Protein AF-G0QV91-F1 (afdb_monomer_lite)

Radius of gyration: 48.87 Å; chains: 1; bounding box: 90×75×118 Å

Secondary structure (DSSP, 8-state):
--HHHHHHHHHHHHHHHHHHHHHHHHHHHHHHHTT-PPPPP-TTS-HHHHHHHHHHHHHHHHHHHHHHHHHHHHHHHHHHHHHHHHHHHHHHHHHHHHHHHHHHHHHHTS-PPPPPTTSS---EE--STT---EESSHHHHHHHHHHHS----HHHHHHHHHHHHHHHHHHHHHHHHHHHHHHTSSSS--SS---TTHHHHHHHHHHHHHHHHHHHHHHHHHH-

Structure (mmCIF, N/CA/C/O backbone):
data_AF-G0QV91-F1
#
_entry.id   AF-G0QV91-F1
#
loop_
_atom_site.group_PDB
_atom_site.id
_atom_site.type_symbol
_atom_site.label_atom_id
_atom_site.label_alt_id
_atom_site.label_comp_id
_atom_site.label_asym_id
_atom_site.label_entity_id
_atom_site.label_seq_id
_atom_site.pdbx_PDB_ins_code
_atom_site.Cartn_x
_atom_site.Cartn_y
_atom_site.Cartn_z
_atom_site.occupancy
_atom_site.B_iso_or_equiv
_atom_site.auth_seq_id
_atom_site.auth_comp_id
_atom_site.auth_asym_id
_atom_site.auth_atom_id
_atom_site.pdbx_PDB_model_num
ATOM 1 N N . MET A 1 1 ? 2.648 4.767 -5.807 1.00 54.19 1 MET A N 1
ATOM 2 C CA . MET A 1 1 ? 1.821 4.294 -4.675 1.00 54.19 1 MET A CA 1
ATOM 3 C C . MET A 1 1 ? 0.569 5.148 -4.631 1.00 54.19 1 MET A C 1
ATOM 5 O O . MET A 1 1 ? 0.693 6.363 -4.706 1.00 54.19 1 MET A O 1
ATOM 9 N N . ASP A 1 2 ? -0.608 4.525 -4.604 1.00 61.81 2 ASP A N 1
ATOM 10 C CA . ASP A 1 2 ? -1.898 5.210 -4.734 1.00 61.81 2 ASP A CA 1
ATOM 11 C C . ASP A 1 2 ? -2.153 6.183 -3.577 1.00 61.81 2 ASP A C 1
ATOM 13 O O . ASP A 1 2 ? -2.166 5.788 -2.409 1.00 61.81 2 ASP A O 1
ATOM 17 N N . SER A 1 3 ? -2.431 7.450 -3.899 1.00 72.31 3 SER A N 1
ATOM 18 C CA . SER A 1 3 ? -2.776 8.489 -2.915 1.00 72.31 3 SER A CA 1
ATOM 19 C C . SER A 1 3 ? -3.989 8.111 -2.050 1.00 72.31 3 SER A C 1
ATOM 21 O O . SER A 1 3 ? -4.126 8.580 -0.920 1.00 72.31 3 SER A O 1
ATOM 23 N N . ARG A 1 4 ? -4.840 7.205 -2.546 1.00 68.56 4 ARG A N 1
ATOM 24 C CA . ARG A 1 4 ? -5.993 6.637 -1.834 1.00 68.56 4 ARG A CA 1
ATOM 25 C C . ARG A 1 4 ? -5.605 5.720 -0.672 1.00 68.56 4 ARG A C 1
ATOM 27 O O . ARG A 1 4 ? -6.248 5.773 0.372 1.00 68.56 4 ARG A O 1
ATOM 34 N N . ILE A 1 5 ? -4.537 4.935 -0.814 1.00 70.31 5 ILE A N 1
ATOM 35 C CA . ILE A 1 5 ? -4.071 4.022 0.243 1.00 70.31 5 ILE A CA 1
ATOM 36 C C . ILE A 1 5 ? -3.538 4.833 1.429 1.00 70.31 5 ILE A C 1
ATOM 38 O O . ILE A 1 5 ? -3.847 4.535 2.581 1.00 70.31 5 ILE A O 1
ATOM 42 N N . ASN A 1 6 ? -2.813 5.919 1.151 1.00 78.31 6 ASN A N 1
ATOM 43 C CA . ASN A 1 6 ? -2.260 6.782 2.194 1.00 78.31 6 ASN A CA 1
ATOM 44 C C . ASN A 1 6 ? -3.366 7.507 2.993 1.00 78.31 6 ASN A C 1
ATOM 46 O O . ASN A 1 6 ? -3.300 7.593 4.218 1.00 78.31 6 ASN A O 1
ATOM 50 N N . LYS A 1 7 ? -4.448 7.933 2.321 1.00 78.94 7 LYS A N 1
ATOM 51 C CA . LYS A 1 7 ? -5.624 8.531 2.980 1.00 78.94 7 LYS A CA 1
ATOM 52 C C . LYS A 1 7 ? -6.337 7.555 3.923 1.00 78.94 7 LYS A C 1
ATOM 54 O O . LYS A 1 7 ? -6.717 7.950 5.023 1.00 78.94 7 LYS A O 1
ATOM 59 N N . HIS A 1 8 ? -6.479 6.283 3.542 1.00 73.94 8 HIS A N 1
ATOM 60 C CA . HIS A 1 8 ? -7.084 5.269 4.416 1.00 73.94 8 HIS A CA 1
ATOM 61 C C . HIS A 1 8 ? -6.242 4.983 5.665 1.00 73.94 8 HIS A C 1
ATOM 63 O O . HIS A 1 8 ? -6.794 4.894 6.762 1.00 73.94 8 HIS A O 1
ATOM 69 N N . PHE A 1 9 ? -4.915 4.905 5.532 1.00 73.88 9 PHE A N 1
ATOM 70 C CA . PHE A 1 9 ? -4.024 4.735 6.684 1.00 73.88 9 PHE A CA 1
ATOM 71 C C . PHE A 1 9 ? -4.079 5.926 7.649 1.00 73.88 9 PHE A C 1
ATOM 73 O O . PHE A 1 9 ? -4.170 5.732 8.862 1.00 73.88 9 PHE A O 1
ATOM 80 N N . GLN A 1 10 ? -4.090 7.156 7.125 1.00 78.88 10 GLN A N 1
ATOM 81 C CA . GLN A 1 10 ? -4.263 8.356 7.948 1.00 78.88 10 GLN A CA 1
ATOM 82 C C . GLN A 1 10 ? -5.603 8.346 8.694 1.00 78.88 10 GLN A C 1
ATOM 84 O O . GLN A 1 10 ? -5.642 8.633 9.890 1.00 78.88 10 GLN A O 1
ATOM 89 N N . PHE A 1 11 ? -6.688 7.949 8.026 1.00 80.06 11 PHE A N 1
ATOM 90 C CA . PHE A 1 11 ? -8.005 7.846 8.648 1.00 80.06 11 PHE A CA 1
ATOM 91 C C . PHE A 1 11 ? -8.041 6.811 9.786 1.00 80.06 11 PHE A C 1
ATOM 93 O O . PHE A 1 11 ? -8.535 7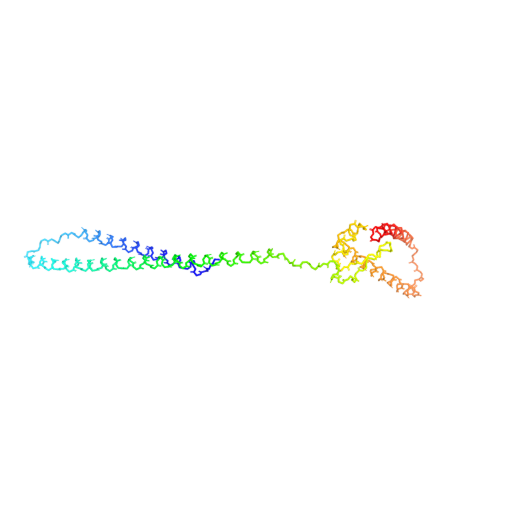.112 10.873 1.00 80.06 11 PHE A O 1
ATOM 100 N N . LEU A 1 12 ? -7.448 5.627 9.588 1.00 77.19 12 LEU A N 1
ATOM 101 C CA . LEU A 1 12 ? -7.354 4.599 10.633 1.00 77.19 12 LEU A CA 1
ATOM 102 C C . LEU A 1 12 ? -6.567 5.082 11.859 1.00 77.19 12 LEU A C 1
ATOM 104 O O . LEU A 1 12 ? -6.975 4.825 12.992 1.00 77.19 12 LEU A O 1
ATOM 108 N N . ASN A 1 13 ? -5.476 5.823 11.657 1.00 80.69 13 ASN A N 1
ATOM 109 C CA . ASN A 1 13 ? -4.696 6.388 12.760 1.00 80.69 13 ASN A CA 1
ATOM 110 C C . ASN A 1 13 ? -5.488 7.443 13.548 1.00 80.69 13 ASN A C 1
ATOM 112 O O . ASN A 1 13 ? -5.453 7.444 14.780 1.00 80.69 13 ASN A O 1
ATOM 116 N N . ILE A 1 14 ? -6.267 8.287 12.860 1.00 87.00 14 ILE A N 1
ATOM 117 C CA . ILE A 1 14 ? -7.158 9.266 13.502 1.00 87.00 14 ILE A CA 1
ATOM 118 C C . ILE A 1 14 ? -8.224 8.557 14.350 1.00 87.00 14 ILE A C 1
ATOM 120 O O . ILE A 1 14 ? -8.480 8.967 15.484 1.00 87.00 14 ILE A O 1
ATOM 124 N N . LEU A 1 15 ? -8.824 7.477 13.840 1.00 81.19 15 LEU A N 1
ATOM 125 C CA . LEU A 1 15 ? -9.812 6.695 14.588 1.00 81.19 15 LEU A CA 1
ATOM 126 C C . LEU A 1 15 ? -9.205 6.029 15.831 1.00 81.19 15 LEU A C 1
ATOM 128 O O . LEU A 1 15 ? -9.793 6.106 16.911 1.00 81.19 15 LEU A O 1
ATOM 132 N N . LYS A 1 16 ? -8.007 5.441 15.714 1.00 83.06 16 LYS A N 1
ATOM 133 C CA . LYS A 1 16 ? -7.286 4.845 16.854 1.00 83.06 16 LYS A CA 1
ATOM 134 C C . LYS A 1 16 ? -7.002 5.876 17.948 1.00 83.06 16 LYS A C 1
ATOM 136 O O . LYS A 1 16 ? -7.273 5.610 19.120 1.00 83.06 16 LYS A O 1
ATOM 141 N N . TYR A 1 17 ? -6.534 7.065 17.568 1.00 86.56 17 TYR A N 1
ATOM 142 C CA . TYR A 1 17 ? -6.287 8.160 18.508 1.00 86.56 17 TYR A CA 1
ATOM 143 C C . TYR A 1 17 ? -7.575 8.634 19.199 1.00 86.56 17 TYR A C 1
ATOM 145 O O . TYR A 1 17 ? -7.599 8.805 20.418 1.00 86.56 17 TYR A O 1
ATOM 153 N N . ARG A 1 18 ? -8.682 8.779 18.454 1.00 80.88 18 ARG A N 1
ATOM 154 C CA . ARG A 1 18 ? -9.992 9.128 19.034 1.00 80.88 18 ARG A CA 1
ATOM 155 C C . ARG A 1 18 ? -10.473 8.083 20.051 1.00 80.88 18 ARG A C 1
ATOM 157 O O . ARG A 1 18 ? -10.913 8.479 21.129 1.00 80.88 18 ARG A O 1
ATOM 164 N N . LYS A 1 19 ? -10.315 6.782 19.761 1.00 82.38 19 LYS A N 1
ATOM 165 C CA . LYS A 1 19 ? -10.658 5.678 20.687 1.00 82.38 19 LYS A CA 1
ATOM 166 C C . LYS A 1 19 ? -9.826 5.752 21.977 1.00 82.38 19 LYS A C 1
ATOM 168 O O . LYS A 1 19 ? -10.376 5.618 23.067 1.00 82.38 19 LYS A O 1
ATOM 173 N N . GLN A 1 20 ? -8.520 6.024 21.883 1.00 84.12 20 GLN A N 1
ATOM 174 C CA . GLN A 1 20 ? -7.656 6.209 23.061 1.00 84.12 20 GLN A CA 1
ATOM 175 C C . GLN A 1 20 ? -8.037 7.446 23.885 1.00 84.12 20 GLN A C 1
ATOM 177 O O . GLN A 1 20 ? -8.138 7.359 25.109 1.00 84.12 20 GLN A O 1
ATOM 182 N N . LYS A 1 21 ? -8.306 8.579 23.226 1.00 87.75 21 LYS A N 1
ATOM 183 C CA . LYS A 1 21 ? -8.720 9.818 23.898 1.00 87.75 21 LYS A CA 1
ATOM 184 C C . LYS A 1 21 ? -10.045 9.650 24.648 1.00 87.75 21 LYS A C 1
ATOM 186 O O . LYS A 1 21 ? -10.158 10.118 25.776 1.00 87.75 21 LYS A O 1
ATOM 191 N N . GLN A 1 22 ? -11.023 8.958 24.058 1.00 84.25 22 GLN A N 1
ATOM 192 C CA . GLN A 1 22 ? -12.291 8.651 24.730 1.00 84.25 22 GLN A CA 1
ATOM 193 C C . GLN A 1 22 ? -12.093 7.769 25.968 1.00 84.25 22 GLN A C 1
ATOM 195 O O . GLN A 1 22 ? -12.667 8.072 27.009 1.00 84.25 22 GLN A O 1
ATOM 200 N N . LYS A 1 23 ? -11.236 6.739 25.903 1.00 84.25 23 LYS A N 1
ATOM 201 C CA . LYS A 1 23 ? -10.909 5.912 27.080 1.00 84.25 23 LYS A CA 1
ATOM 202 C C . LYS A 1 23 ? -10.314 6.738 28.225 1.00 84.25 23 LYS A C 1
ATOM 204 O O . LYS A 1 23 ? -10.728 6.574 29.366 1.00 84.25 23 LYS A O 1
ATOM 209 N N . LEU A 1 24 ? -9.380 7.639 27.915 1.00 86.31 24 LEU A N 1
ATOM 210 C CA . LEU A 1 24 ? -8.759 8.541 28.894 1.00 86.31 24 LEU A CA 1
ATOM 211 C C . LEU A 1 24 ? -9.770 9.507 29.523 1.00 86.31 24 LEU A C 1
ATOM 213 O O . LEU A 1 24 ? -9.742 9.711 30.733 1.00 86.31 24 LEU A O 1
ATOM 217 N N . LEU A 1 25 ? -10.679 10.065 28.718 1.00 85.12 25 LEU A N 1
ATOM 218 C CA . LEU A 1 25 ? -11.754 10.934 29.204 1.00 85.12 25 LEU A CA 1
ATOM 219 C C . LEU A 1 25 ? -12.690 10.197 30.162 1.00 85.12 25 LEU A C 1
ATOM 221 O O . LEU A 1 25 ? -12.964 10.710 31.241 1.00 85.12 25 LEU A O 1
ATOM 225 N N . ILE A 1 26 ? -13.122 8.986 29.805 1.00 82.44 26 ILE A N 1
ATOM 226 C CA . ILE A 1 26 ? -13.977 8.159 30.668 1.00 82.44 26 ILE A CA 1
ATOM 227 C C . ILE A 1 26 ? -13.251 7.834 31.977 1.00 82.44 26 ILE A C 1
ATOM 229 O O . ILE A 1 26 ? -13.829 7.981 33.049 1.00 82.44 26 ILE A O 1
ATOM 233 N N . PHE A 1 27 ? -11.973 7.456 31.909 1.00 82.31 27 PHE A N 1
ATOM 234 C CA . PHE A 1 27 ? -11.171 7.169 33.098 1.00 82.31 27 PHE A CA 1
ATOM 235 C C . PHE A 1 27 ? -11.049 8.385 34.028 1.00 82.31 27 PHE A C 1
ATOM 237 O O . PHE A 1 27 ? -11.275 8.263 35.228 1.00 82.31 27 PHE A O 1
ATOM 244 N N . LEU A 1 28 ? -10.752 9.569 33.481 1.00 82.38 28 LEU A N 1
ATOM 245 C CA . LEU A 1 28 ? -10.698 10.818 34.248 1.00 82.38 28 LEU A CA 1
ATOM 246 C C . LEU A 1 28 ? -12.054 11.173 34.859 1.00 82.38 28 LEU A C 1
ATOM 248 O O . LEU A 1 28 ? -12.115 11.608 36.003 1.00 82.38 28 LEU A O 1
ATOM 252 N N . GLN A 1 29 ? -13.142 10.966 34.122 1.00 80.69 29 GLN A N 1
ATOM 253 C CA . GLN A 1 29 ? -14.489 11.251 34.602 1.00 80.69 29 GLN A CA 1
ATOM 254 C C . GLN A 1 29 ? -14.886 10.317 35.755 1.00 80.69 29 GLN A C 1
ATOM 256 O O . GLN A 1 29 ? -15.429 10.785 36.752 1.00 80.69 29 GLN A O 1
ATOM 261 N N . LEU A 1 30 ? -14.537 9.029 35.672 1.00 77.75 30 LEU A N 1
ATOM 262 C CA . LEU A 1 30 ? -14.710 8.062 36.764 1.00 77.75 30 LEU A CA 1
ATOM 263 C C . LEU A 1 30 ? -13.831 8.400 37.977 1.00 77.75 30 LEU A C 1
ATOM 265 O O . LEU A 1 30 ? -14.294 8.330 39.112 1.00 77.75 30 LEU A O 1
ATOM 269 N N . TYR A 1 31 ? -12.585 8.818 37.745 1.00 78.69 31 TYR A N 1
ATOM 270 C CA . TYR A 1 31 ? -11.682 9.261 38.806 1.00 78.69 31 TYR A CA 1
ATOM 271 C C . TYR A 1 31 ? -12.232 10.490 39.547 1.00 78.69 31 TYR A C 1
ATOM 273 O O . TYR A 1 31 ? -12.210 10.528 40.773 1.00 78.69 31 TYR A O 1
ATOM 281 N N . LEU A 1 32 ? -12.784 11.465 38.818 1.00 77.31 32 LEU A N 1
ATOM 282 C CA . LEU A 1 32 ? -13.408 12.658 39.401 1.00 77.31 32 LEU A CA 1
ATOM 283 C C . LEU A 1 32 ? -14.705 12.336 40.158 1.00 77.31 32 LEU A C 1
ATOM 285 O O . LEU A 1 32 ? -14.970 12.947 41.190 1.00 77.31 32 LEU A O 1
ATOM 289 N N . LEU A 1 33 ? -15.490 11.365 39.685 1.00 70.88 33 LEU A N 1
ATOM 290 C CA . LEU A 1 33 ? -16.697 10.898 40.375 1.00 70.88 33 LEU A CA 1
ATOM 291 C C . LEU A 1 33 ? -16.374 10.187 41.699 1.00 70.88 33 LEU A C 1
ATOM 293 O O . LEU A 1 33 ? -17.093 10.380 42.675 1.00 70.88 33 LEU A O 1
ATOM 297 N N . ASN A 1 34 ? -15.259 9.453 41.779 1.00 66.31 34 ASN A N 1
ATOM 298 C CA . ASN A 1 34 ? -14.816 8.797 43.018 1.00 66.31 34 ASN A CA 1
ATOM 299 C C . ASN A 1 34 ? -14.372 9.772 44.127 1.00 66.31 34 ASN A C 1
ATOM 301 O O . ASN A 1 34 ? -14.243 9.356 45.275 1.00 66.31 34 ASN A O 1
ATOM 305 N N . PHE A 1 35 ? -14.168 11.059 43.818 1.00 61.78 35 PHE A N 1
ATOM 306 C CA . PHE A 1 35 ? -13.883 12.103 44.813 1.00 61.78 35 PHE A CA 1
ATOM 307 C C . PHE A 1 35 ? -15.135 12.815 45.340 1.00 61.78 35 PHE A C 1
ATOM 309 O O . PHE A 1 35 ? -15.013 13.812 46.058 1.00 61.78 35 PHE A O 1
ATOM 316 N N . GLN A 1 36 ? -16.342 12.329 45.028 1.00 57.22 36 GLN A N 1
ATOM 317 C CA . GLN A 1 36 ? -17.540 12.868 45.659 1.00 57.22 36 GLN A CA 1
ATOM 318 C C . GLN A 1 36 ? -17.547 12.541 47.153 1.00 57.22 36 GLN A C 1
ATOM 320 O O . GLN A 1 36 ? -17.816 11.426 47.592 1.00 57.22 36 GLN A O 1
ATOM 325 N N . VAL A 1 37 ? -17.233 13.575 47.929 1.00 64.44 37 VAL A N 1
ATOM 326 C CA . VAL A 1 37 ? -17.451 13.664 49.368 1.00 64.44 37 VAL A CA 1
ATOM 327 C C . VAL A 1 37 ? -18.874 13.195 49.659 1.00 64.44 37 VAL A C 1
ATOM 329 O O . VAL A 1 37 ? -19.826 13.760 49.118 1.00 64.44 37 VAL A O 1
ATOM 332 N N . TYR A 1 38 ? -19.017 12.163 50.493 1.00 70.44 38 TYR A N 1
ATOM 333 C CA . TYR A 1 38 ? -20.327 11.705 50.946 1.00 70.44 38 TYR A CA 1
ATOM 334 C C . TYR A 1 38 ? -21.142 12.907 51.448 1.00 70.44 38 TYR A C 1
ATOM 336 O O . TYR A 1 38 ? -20.602 13.737 52.192 1.00 70.44 38 TYR A O 1
ATOM 344 N N . PRO A 1 39 ? -22.416 13.043 51.044 1.00 77.19 39 PRO A N 1
ATOM 345 C CA . PRO A 1 39 ? -23.234 14.161 51.488 1.00 77.19 39 PRO A CA 1
ATOM 346 C C . PRO A 1 39 ? -23.305 14.172 53.021 1.00 77.19 39 PRO A C 1
ATOM 348 O O . PRO A 1 39 ? -23.442 13.127 53.658 1.00 77.19 39 PRO A O 1
ATOM 351 N N . LYS A 1 40 ? -23.181 15.360 53.629 1.00 86.56 40 LYS A N 1
ATOM 352 C CA . LYS A 1 40 ? -23.300 15.511 55.087 1.00 86.56 40 LYS A CA 1
ATOM 353 C C . LYS A 1 40 ? -24.695 15.070 55.537 1.00 86.56 40 LYS A C 1
ATOM 355 O O . LYS A 1 40 ? -25.678 15.367 54.860 1.00 86.56 40 LYS A O 1
ATOM 360 N N . TYR A 1 41 ? -24.778 14.415 56.695 1.00 91.19 41 TYR A N 1
ATOM 361 C CA . TYR A 1 41 ? -26.054 13.981 57.260 1.00 91.19 41 TYR A CA 1
ATOM 362 C C . TYR A 1 41 ? -26.988 15.178 57.512 1.00 91.19 41 TYR A C 1
ATOM 364 O O . TYR A 1 41 ? -26.702 16.061 58.316 1.00 91.19 41 TYR A O 1
ATOM 372 N N . ASN A 1 42 ? -28.114 15.185 56.813 1.00 94.69 42 ASN A N 1
ATOM 373 C CA . ASN A 1 42 ? -29.284 16.027 57.007 1.00 94.69 42 ASN A CA 1
ATOM 374 C C . ASN A 1 42 ? -30.446 15.210 57.606 1.00 94.69 42 ASN A C 1
ATOM 376 O O . ASN A 1 42 ? -30.897 14.242 56.997 1.00 94.69 42 ASN A O 1
ATOM 380 N N . GLN A 1 43 ? -30.962 15.623 58.764 1.00 95.69 43 GLN A N 1
ATOM 381 C CA . GLN A 1 43 ? -32.051 14.944 59.478 1.00 95.69 43 GLN A CA 1
ATOM 382 C C . GLN A 1 43 ? -33.416 15.029 58.767 1.00 95.69 43 GLN A C 1
ATOM 384 O O . GLN A 1 43 ? -34.288 14.204 59.017 1.00 95.69 43 GLN A O 1
ATOM 389 N N . GLN A 1 44 ? -33.615 15.999 57.870 1.00 96.81 44 GLN A N 1
ATOM 390 C CA . GLN A 1 44 ? -34.876 16.175 57.136 1.00 96.81 44 GLN A CA 1
ATOM 391 C C . GLN A 1 44 ? -35.003 15.240 55.922 1.00 96.81 44 GLN A C 1
ATOM 393 O O . GLN A 1 44 ? -36.051 15.183 55.286 1.00 96.81 44 GLN A O 1
ATOM 398 N N . THR A 1 45 ? -33.930 14.533 55.561 1.00 94.94 45 THR A N 1
ATOM 399 C CA . THR A 1 45 ? -33.890 13.688 54.363 1.00 94.94 45 THR A CA 1
ATOM 400 C C . THR A 1 45 ? -34.317 12.260 54.690 1.00 94.94 45 THR A C 1
ATOM 402 O O . THR A 1 45 ? -33.793 11.640 55.613 1.00 94.94 45 THR A O 1
ATOM 405 N N . ASN A 1 46 ? -35.232 11.701 53.895 1.00 95.69 46 ASN A N 1
ATOM 406 C CA . ASN A 1 46 ? -35.575 10.285 53.972 1.00 95.69 46 ASN A CA 1
ATOM 407 C C . ASN A 1 46 ? -34.507 9.443 53.251 1.00 95.69 46 ASN A C 1
ATOM 409 O O . ASN A 1 46 ? -34.619 9.151 52.059 1.00 95.69 46 ASN A O 1
ATOM 413 N N . TYR A 1 47 ? -33.465 9.047 53.983 1.00 92.94 47 TYR A N 1
ATOM 414 C CA . TYR A 1 47 ? -32.356 8.256 53.435 1.00 92.94 47 TYR A CA 1
ATOM 415 C C . TYR A 1 47 ? -32.778 6.920 52.837 1.00 92.94 47 TYR A C 1
ATOM 417 O O . TYR A 1 47 ? -32.132 6.449 51.907 1.00 92.94 47 TYR A O 1
ATOM 425 N N . TYR A 1 48 ? -33.858 6.316 53.333 1.00 95.00 48 TYR A N 1
ATOM 426 C CA . TYR A 1 48 ? -34.351 5.058 52.786 1.00 95.00 48 TYR A CA 1
ATOM 427 C C . TYR A 1 48 ? -34.858 5.242 51.349 1.00 95.00 48 TYR A C 1
ATOM 429 O O . TYR A 1 48 ? -34.544 4.443 50.468 1.00 95.00 48 TYR A O 1
ATOM 437 N N . GLN A 1 49 ? -35.580 6.332 51.078 1.00 95.31 49 GLN A N 1
ATOM 438 C CA . GLN A 1 49 ? -36.054 6.647 49.730 1.00 95.31 49 GLN A CA 1
ATOM 439 C C . GLN A 1 49 ? -34.901 7.008 48.779 1.00 95.31 49 GLN A C 1
ATOM 441 O O . GLN A 1 49 ? -34.858 6.515 47.650 1.00 95.31 49 GLN A O 1
ATOM 446 N N . GLU A 1 50 ? -33.950 7.833 49.228 1.00 90.69 50 GLU A N 1
ATOM 447 C CA . GLU A 1 50 ? -32.779 8.206 48.418 1.00 90.69 50 GLU A CA 1
ATOM 448 C C . GLU A 1 50 ? -31.865 7.007 48.124 1.00 90.69 50 GLU A C 1
ATOM 450 O O . GLU A 1 50 ? -31.332 6.889 47.016 1.00 90.69 50 GLU A O 1
ATOM 455 N N . PHE A 1 51 ? -31.741 6.073 49.074 1.00 92.50 51 PHE A N 1
ATOM 456 C CA . PHE A 1 51 ? -31.041 4.807 48.870 1.00 92.50 51 PHE A CA 1
ATOM 457 C C . PHE A 1 51 ? -31.642 4.028 47.697 1.00 92.50 51 PHE A C 1
ATOM 459 O O . PHE A 1 51 ? -30.927 3.709 46.748 1.00 92.50 51 PHE A O 1
ATOM 466 N N . TRP A 1 52 ? -32.955 3.780 47.711 1.00 95.50 52 TRP A N 1
ATOM 467 C CA . TRP A 1 52 ? -33.618 3.015 46.650 1.00 95.50 52 TRP A CA 1
ATOM 468 C C . TRP A 1 52 ? -33.554 3.703 45.291 1.00 95.50 52 TRP A C 1
ATOM 470 O O . TRP A 1 52 ? -33.335 3.046 44.275 1.00 95.50 52 TRP A O 1
ATOM 480 N N . LYS A 1 53 ? -33.692 5.031 45.262 1.00 92.00 53 LYS A N 1
ATOM 481 C CA . LYS A 1 53 ? -33.545 5.823 44.038 1.00 92.00 53 LYS A CA 1
ATOM 482 C C . LYS A 1 53 ? -32.147 5.671 43.435 1.00 92.00 53 LYS A C 1
ATOM 484 O O . LYS A 1 53 ? -32.018 5.433 42.236 1.00 92.00 53 LYS A O 1
ATOM 489 N N . THR A 1 54 ? -31.112 5.777 44.266 1.00 87.31 54 THR A N 1
ATOM 490 C CA . THR A 1 54 ? -29.715 5.611 43.841 1.00 87.31 54 THR A CA 1
ATOM 491 C C . THR A 1 54 ? -29.443 4.181 43.387 1.00 87.31 54 THR A C 1
ATOM 493 O O . THR A 1 54 ? -28.833 3.975 42.341 1.00 87.31 54 THR A O 1
ATOM 496 N N . TYR A 1 55 ? -29.944 3.192 44.129 1.00 93.75 55 TYR A N 1
ATOM 497 C CA . TYR A 1 55 ? -29.845 1.781 43.771 1.00 93.75 55 TYR A CA 1
ATOM 498 C C . TYR A 1 55 ? -30.455 1.505 42.390 1.00 93.75 55 TYR A C 1
ATOM 500 O O . TYR A 1 55 ? -29.775 0.969 41.519 1.00 93.75 55 TYR A O 1
ATOM 508 N N . LEU A 1 56 ? -31.689 1.961 42.143 1.00 93.75 56 LEU A N 1
ATOM 509 C CA . LEU A 1 56 ? -32.357 1.800 40.850 1.00 93.75 56 LEU A CA 1
ATOM 510 C C . LEU A 1 56 ? -31.572 2.475 39.715 1.00 93.75 56 LEU A C 1
ATOM 512 O O . LEU A 1 56 ? -31.426 1.914 38.632 1.00 93.75 56 LEU A O 1
ATOM 516 N N . MET A 1 57 ? -31.046 3.677 39.965 1.00 90.69 57 MET A N 1
ATOM 517 C CA . MET A 1 57 ? -30.220 4.390 38.993 1.00 90.69 57 MET A CA 1
ATOM 518 C C . MET A 1 57 ? -28.948 3.607 38.651 1.00 90.69 57 MET A C 1
ATOM 520 O O . MET A 1 57 ? -28.596 3.493 37.479 1.00 90.69 57 MET A O 1
ATOM 524 N N . ASN A 1 58 ? -28.283 3.031 39.654 1.00 89.88 58 ASN A N 1
ATOM 525 C CA . ASN A 1 58 ? -27.101 2.198 39.456 1.00 89.88 58 ASN A CA 1
ATOM 526 C C . ASN A 1 58 ? -27.425 0.937 38.650 1.00 89.88 58 ASN A C 1
ATOM 528 O O . ASN A 1 58 ? -26.696 0.634 37.710 1.00 89.88 58 ASN A O 1
ATOM 532 N N . GLU A 1 59 ? -28.534 0.256 38.945 1.00 95.31 59 GLU A N 1
ATOM 533 C CA . GLU A 1 59 ? -28.994 -0.906 38.171 1.00 95.31 59 GLU A CA 1
ATOM 534 C C . GLU A 1 59 ? -29.241 -0.546 36.696 1.00 95.31 59 GLU A C 1
ATOM 536 O O . GLU A 1 59 ? -28.756 -1.230 35.790 1.00 95.31 59 GLU A O 1
ATOM 541 N N . MET A 1 60 ? -29.910 0.582 36.428 1.00 91.00 60 MET A N 1
ATOM 542 C CA . MET A 1 60 ? -30.106 1.074 35.058 1.00 91.00 60 MET A CA 1
ATOM 543 C C . MET A 1 60 ? -28.778 1.412 34.366 1.00 91.00 60 MET A C 1
ATOM 545 O O . MET A 1 60 ? -28.585 1.074 33.197 1.00 91.00 60 MET A O 1
ATOM 549 N N . MET A 1 61 ? -27.842 2.053 35.074 1.00 89.38 61 MET A N 1
ATOM 550 C CA . MET A 1 61 ? -26.518 2.371 34.533 1.00 89.38 61 MET A CA 1
ATOM 551 C C . MET A 1 61 ? -25.715 1.107 34.216 1.00 89.38 61 MET A C 1
ATOM 553 O O . MET A 1 61 ? -25.126 1.024 33.141 1.00 89.38 61 MET A O 1
ATOM 557 N N . ILE A 1 62 ? -25.724 0.108 35.101 1.00 92.12 62 ILE A N 1
ATOM 558 C CA . ILE A 1 62 ? -25.060 -1.185 34.888 1.00 92.12 62 ILE A CA 1
ATOM 559 C C . ILE A 1 62 ? -25.654 -1.892 33.667 1.00 92.12 62 ILE A C 1
ATOM 561 O O . ILE A 1 62 ? -24.908 -2.345 32.797 1.00 92.12 62 ILE A O 1
ATOM 565 N N . SER A 1 63 ? -26.984 -1.928 33.553 1.00 93.31 63 SER A N 1
ATOM 566 C CA . SER A 1 63 ? -27.672 -2.481 32.382 1.00 93.31 63 SER A CA 1
ATOM 567 C C . SER A 1 63 ? -27.219 -1.793 31.089 1.00 93.31 63 SER A C 1
ATOM 569 O O . SER A 1 63 ? -26.824 -2.464 30.131 1.00 93.31 63 SER A O 1
ATOM 571 N N . LYS A 1 64 ? -27.149 -0.453 31.086 1.00 91.06 64 LYS A N 1
ATOM 572 C CA . LYS A 1 64 ? -26.706 0.301 29.908 1.00 91.06 64 LYS A CA 1
ATOM 573 C C . LYS A 1 64 ? -25.229 0.086 29.578 1.00 91.06 64 LYS A C 1
ATOM 575 O O . LYS A 1 64 ? -24.870 0.012 28.404 1.00 91.06 64 LYS A O 1
ATOM 580 N N . ILE A 1 65 ? -24.370 -0.034 30.590 1.00 90.31 65 ILE A N 1
ATOM 581 C CA . ILE A 1 65 ? -22.950 -0.370 30.412 1.00 90.31 65 ILE A CA 1
ATOM 582 C C . ILE A 1 65 ? -22.809 -1.739 29.742 1.00 90.31 65 ILE A C 1
ATOM 584 O O . ILE A 1 65 ? -21.995 -1.884 28.829 1.00 90.31 65 ILE A O 1
ATOM 588 N N . ASN A 1 66 ? -23.612 -2.722 30.147 1.00 92.69 66 ASN A N 1
ATOM 589 C CA . ASN A 1 66 ? -23.588 -4.057 29.557 1.00 92.69 66 ASN A CA 1
ATOM 590 C C . ASN A 1 66 ? -24.039 -4.041 28.089 1.00 92.69 66 ASN A C 1
ATOM 592 O O . ASN A 1 66 ? -23.345 -4.606 27.247 1.00 92.69 66 ASN A O 1
ATOM 596 N N . GLU A 1 67 ? -25.122 -3.332 27.761 1.00 93.19 67 GLU A N 1
ATOM 597 C CA . GLU A 1 67 ? -25.578 -3.142 26.374 1.00 93.19 67 GLU A CA 1
ATOM 598 C C . GLU A 1 67 ? -24.478 -2.504 25.504 1.00 93.19 67 GLU A C 1
ATOM 600 O O . GLU A 1 67 ? -24.075 -3.054 24.477 1.00 93.19 67 GLU A O 1
ATOM 605 N N . LEU A 1 68 ? -23.886 -1.397 25.967 1.00 89.12 68 LEU A N 1
ATOM 606 C CA . LEU A 1 68 ? -22.786 -0.734 25.257 1.00 89.12 68 LEU A CA 1
ATOM 607 C C . LEU A 1 68 ? -21.541 -1.623 25.134 1.00 89.12 68 LEU A C 1
ATOM 609 O O . LEU A 1 68 ? -20.805 -1.536 24.150 1.00 89.12 68 LEU A O 1
ATOM 613 N N . SER A 1 69 ? -21.273 -2.474 26.125 1.00 92.44 69 SER A N 1
ATOM 614 C CA . SER A 1 69 ? -20.192 -3.459 26.063 1.00 92.44 69 SER A CA 1
ATOM 615 C C . SER A 1 69 ? -20.447 -4.475 24.948 1.00 92.44 69 SER A C 1
ATOM 617 O O . SER A 1 69 ? -19.554 -4.725 24.134 1.00 92.44 69 SER A O 1
ATOM 619 N N . THR A 1 70 ? -21.674 -4.995 24.843 1.00 95.38 70 THR A N 1
ATOM 620 C CA . THR A 1 70 ? -22.053 -5.924 23.769 1.00 95.38 70 THR A CA 1
ATOM 621 C C . THR A 1 70 ? -21.968 -5.284 22.383 1.00 95.38 70 THR A C 1
ATOM 623 O O . THR A 1 70 ? -21.366 -5.868 21.480 1.00 95.38 70 THR A O 1
ATOM 626 N N . ASP A 1 71 ? -22.446 -4.049 22.220 1.00 91.38 71 ASP A N 1
ATOM 627 C CA . ASP A 1 71 ? -22.340 -3.317 20.953 1.00 91.38 71 ASP A CA 1
ATOM 628 C C . ASP A 1 71 ? -20.880 -3.106 20.535 1.00 91.38 71 ASP A C 1
ATOM 630 O O . ASP A 1 71 ? -20.520 -3.285 19.367 1.00 91.38 71 ASP A O 1
ATOM 634 N N . ASN A 1 72 ? -20.008 -2.773 21.491 1.00 87.06 72 ASN A N 1
ATOM 635 C CA . ASN A 1 72 ? -18.578 -2.627 21.232 1.00 87.06 72 ASN A CA 1
ATOM 636 C C . ASN A 1 72 ? -17.938 -3.939 20.759 1.00 87.06 72 ASN A C 1
ATOM 638 O O . ASN A 1 72 ? -17.119 -3.911 19.841 1.00 87.06 72 ASN A O 1
ATOM 642 N N . GLN A 1 73 ? -18.326 -5.085 21.326 1.00 94.81 73 GLN A N 1
ATOM 643 C CA . GLN A 1 73 ? -17.836 -6.395 20.880 1.00 94.81 73 GLN A CA 1
ATOM 644 C C . GLN A 1 73 ? -18.278 -6.713 19.443 1.00 94.81 73 GLN A C 1
ATOM 646 O O . GLN A 1 73 ? -17.477 -7.196 18.634 1.00 94.81 73 GLN A O 1
ATOM 651 N N . VAL A 1 74 ? -19.530 -6.399 19.095 1.00 95.06 74 VAL A N 1
ATOM 652 C CA . VAL A 1 74 ? -20.050 -6.560 17.727 1.00 95.06 74 VAL A CA 1
ATOM 653 C C . VAL A 1 74 ? -19.298 -5.654 16.750 1.00 95.06 74 VAL A C 1
ATOM 655 O O . VAL A 1 74 ? -18.915 -6.094 15.663 1.00 95.06 74 VAL A O 1
ATOM 658 N N . LEU A 1 75 ? -19.049 -4.396 17.123 1.00 90.00 75 LEU A N 1
ATOM 659 C CA . LEU A 1 75 ? -18.299 -3.453 16.291 1.00 90.00 75 LEU A CA 1
ATOM 660 C C . LEU A 1 75 ? -16.845 -3.884 16.093 1.00 90.00 75 LEU A C 1
ATOM 662 O O . LEU A 1 75 ? -16.353 -3.839 14.965 1.00 90.00 75 LEU A O 1
ATOM 666 N N . ASP A 1 76 ? -16.170 -4.337 17.149 1.00 90.06 76 ASP A N 1
ATOM 667 C CA . ASP A 1 76 ? -14.795 -4.833 17.053 1.00 90.06 76 ASP A CA 1
ATOM 668 C C . ASP A 1 76 ? -14.725 -6.089 16.157 1.00 90.06 76 ASP A C 1
ATOM 670 O O . ASP A 1 76 ? -13.809 -6.218 15.343 1.00 90.06 76 ASP A O 1
ATOM 674 N N . SER A 1 77 ? -15.740 -6.960 16.198 1.00 95.25 77 SER A N 1
ATOM 675 C CA . SER A 1 77 ? -15.840 -8.116 15.293 1.00 95.25 77 SER A CA 1
ATOM 676 C C . SER A 1 77 ? -15.972 -7.696 13.822 1.00 95.25 77 SER A C 1
ATOM 678 O O . SER A 1 77 ? -15.243 -8.202 12.967 1.00 95.25 77 SER A O 1
ATOM 680 N N . LYS A 1 78 ? -16.831 -6.710 13.522 1.00 94.50 78 LYS A N 1
ATOM 681 C CA . LYS A 1 78 ? -16.988 -6.153 12.164 1.00 94.50 78 LYS A CA 1
ATOM 682 C C . LYS A 1 78 ? -15.717 -5.467 11.660 1.00 94.50 78 LYS A C 1
ATOM 684 O O . LYS A 1 78 ? -15.387 -5.563 10.479 1.00 94.50 78 LYS A O 1
ATOM 689 N N . LEU A 1 79 ? -14.990 -4.774 12.539 1.00 89.25 79 LEU A N 1
ATOM 690 C CA . LEU A 1 79 ? -13.707 -4.159 12.186 1.00 89.25 79 LEU A CA 1
ATOM 691 C C . LEU A 1 79 ? -12.675 -5.214 11.777 1.00 89.25 79 LEU A C 1
ATOM 693 O O . LEU A 1 79 ? -12.011 -5.041 10.754 1.00 89.25 79 LEU A O 1
ATOM 697 N N . ASN A 1 80 ? -12.586 -6.314 12.526 1.00 93.88 80 ASN A N 1
ATOM 698 C CA . ASN A 1 80 ? -11.684 -7.417 12.202 1.00 93.88 80 ASN A CA 1
ATOM 699 C C . ASN A 1 80 ? -12.040 -8.063 10.852 1.00 93.88 80 ASN A C 1
ATOM 701 O O . ASN A 1 80 ? -11.152 -8.343 10.047 1.00 93.88 80 ASN A O 1
ATOM 705 N N . GLU A 1 81 ? -13.330 -8.254 10.566 1.00 96.50 81 GLU A N 1
ATOM 706 C CA . GLU A 1 81 ? -13.794 -8.788 9.281 1.00 96.50 81 GLU A CA 1
ATOM 707 C C . GLU A 1 81 ? -13.381 -7.887 8.103 1.00 96.50 81 GLU A C 1
ATOM 709 O O . GLU A 1 81 ? -12.797 -8.356 7.120 1.00 96.50 81 GLU A O 1
ATOM 714 N N . LEU A 1 82 ? -13.605 -6.574 8.222 1.00 93.19 82 LEU A N 1
ATOM 715 C CA . LEU A 1 82 ? -13.211 -5.602 7.199 1.00 93.19 82 LEU A CA 1
ATOM 716 C C . LEU A 1 82 ? -11.693 -5.565 6.979 1.00 93.19 82 LEU A C 1
ATOM 718 O O . LEU A 1 82 ? -11.242 -5.454 5.836 1.00 93.19 82 LEU A O 1
ATOM 722 N N . GLU A 1 83 ? -10.900 -5.682 8.045 1.00 94.06 83 GLU A N 1
ATOM 723 C CA . GLU A 1 83 ? -9.439 -5.738 7.953 1.00 94.06 83 GLU A CA 1
ATOM 724 C C . GLU A 1 83 ? -8.969 -6.966 7.156 1.00 94.06 83 GLU A C 1
ATOM 726 O O . GLU A 1 83 ? -8.109 -6.853 6.273 1.00 94.06 83 GLU A O 1
ATOM 731 N N . VAL A 1 84 ? -9.582 -8.130 7.399 1.00 97.12 84 VAL A N 1
ATOM 732 C CA . VAL A 1 84 ? -9.299 -9.365 6.652 1.00 97.12 84 VAL A CA 1
ATOM 733 C C . VAL A 1 84 ? -9.652 -9.204 5.171 1.00 97.12 84 VAL A C 1
ATOM 735 O O . VAL A 1 84 ? -8.832 -9.536 4.308 1.00 97.12 84 VAL A O 1
ATOM 738 N N . ILE A 1 85 ? -10.825 -8.644 4.854 1.00 95.88 85 ILE A N 1
ATOM 739 C CA . ILE A 1 85 ? -11.262 -8.407 3.467 1.00 95.88 85 ILE A CA 1
ATOM 740 C C . ILE A 1 85 ? -10.276 -7.491 2.733 1.00 95.88 85 ILE A C 1
ATOM 742 O O . ILE A 1 85 ? -9.831 -7.819 1.628 1.00 95.88 85 ILE A O 1
ATOM 746 N N . LEU A 1 86 ? -9.883 -6.376 3.353 1.00 94.50 86 LEU A N 1
ATOM 747 C CA . LEU A 1 86 ? -8.913 -5.435 2.787 1.00 94.50 86 LEU A CA 1
ATOM 748 C C . LEU A 1 86 ? -7.570 -6.110 2.492 1.00 94.50 86 LEU A C 1
ATOM 750 O O . LEU A 1 86 ? -7.002 -5.940 1.409 1.00 94.50 86 LEU A O 1
ATOM 754 N N . LYS A 1 87 ? -7.077 -6.932 3.424 1.00 95.25 87 LYS A N 1
ATOM 755 C CA . LYS A 1 87 ? -5.824 -7.678 3.256 1.00 95.25 87 LYS A CA 1
ATOM 756 C C . LYS A 1 87 ? -5.907 -8.680 2.099 1.00 95.25 87 LYS A C 1
ATOM 758 O O . LYS A 1 87 ? -4.968 -8.794 1.304 1.00 95.25 87 LYS A O 1
ATOM 763 N N . LEU A 1 88 ? -7.034 -9.376 1.950 1.00 96.38 88 LEU A N 1
ATOM 764 C CA . LEU A 1 88 ? -7.268 -10.303 0.838 1.00 96.38 88 LEU A CA 1
ATOM 765 C C . LEU A 1 88 ? -7.345 -9.582 -0.514 1.00 96.38 88 LEU A C 1
ATOM 767 O O . LEU A 1 88 ? -6.756 -10.038 -1.494 1.00 96.38 88 LEU A O 1
ATOM 771 N N . GLN A 1 89 ? -8.023 -8.437 -0.586 1.00 95.75 89 GLN A N 1
ATOM 772 C CA . GLN A 1 89 ? -8.079 -7.638 -1.813 1.00 95.75 89 GLN A CA 1
ATOM 773 C C . GLN A 1 89 ? -6.692 -7.130 -2.218 1.00 95.75 89 GLN A C 1
ATOM 775 O O . GLN A 1 89 ? -6.298 -7.255 -3.380 1.00 95.75 89 GLN A O 1
ATOM 780 N N . TYR A 1 90 ? -5.918 -6.631 -1.252 1.00 94.00 90 TYR A N 1
ATOM 781 C CA . TYR A 1 90 ? -4.558 -6.160 -1.494 1.00 94.00 90 TYR A CA 1
ATOM 782 C C . TYR A 1 90 ? -3.644 -7.277 -2.019 1.00 94.00 90 TYR A C 1
ATOM 784 O O . TYR A 1 90 ? -2.934 -7.091 -3.008 1.00 94.00 90 TYR A O 1
ATOM 792 N N . THR A 1 91 ? -3.686 -8.465 -1.409 1.00 94.62 91 THR A N 1
ATOM 793 C CA . THR A 1 91 ? -2.862 -9.605 -1.852 1.00 94.62 91 THR A CA 1
ATOM 794 C C . THR A 1 91 ? -3.221 -10.069 -3.264 1.00 94.62 91 THR A C 1
ATOM 796 O O . THR A 1 91 ? -2.313 -10.271 -4.075 1.00 94.62 91 THR A O 1
ATOM 799 N N . LYS A 1 92 ? -4.516 -10.150 -3.604 1.00 97.50 92 LYS A N 1
ATOM 800 C CA . LYS A 1 92 ? -4.980 -10.454 -4.970 1.00 97.50 92 LYS A CA 1
ATOM 801 C C . LYS A 1 92 ? -4.475 -9.430 -5.988 1.00 97.50 92 LYS A C 1
ATOM 803 O O . LYS A 1 92 ? -3.966 -9.808 -7.044 1.00 97.50 92 LYS A O 1
ATOM 808 N N . PHE A 1 93 ? -4.561 -8.141 -5.660 1.00 97.06 93 PHE A N 1
ATOM 809 C CA . PHE A 1 93 ? -4.076 -7.068 -6.527 1.00 97.06 93 PHE A CA 1
ATOM 810 C C . PHE A 1 93 ? -2.564 -7.169 -6.782 1.00 97.06 93 PHE A C 1
ATOM 812 O O . PHE A 1 93 ? -2.115 -7.129 -7.929 1.00 97.06 93 PHE A O 1
ATOM 819 N N . VAL A 1 94 ? -1.769 -7.383 -5.729 1.00 94.50 94 VAL A N 1
ATOM 820 C CA . VAL A 1 94 ? -0.310 -7.544 -5.846 1.00 94.50 94 VAL A CA 1
ATOM 821 C C . VAL A 1 94 ? 0.058 -8.773 -6.683 1.00 94.50 94 VAL A C 1
ATOM 823 O O . VAL A 1 94 ? 0.971 -8.706 -7.507 1.00 94.50 94 VAL A O 1
ATOM 826 N N . GLN A 1 95 ? -0.647 -9.894 -6.510 1.00 97.00 95 GLN A N 1
ATOM 827 C CA . GLN A 1 95 ? -0.433 -11.097 -7.322 1.00 97.00 95 GLN A CA 1
ATOM 828 C C . GLN A 1 95 ? -0.730 -10.848 -8.805 1.00 97.00 95 GLN A C 1
ATOM 830 O O . GLN A 1 95 ? 0.061 -11.245 -9.663 1.00 97.00 95 GLN A O 1
ATOM 835 N N . HIS A 1 96 ? -1.825 -10.146 -9.111 1.00 96.94 96 HIS A N 1
ATOM 836 C CA . HIS A 1 96 ? -2.172 -9.776 -10.481 1.00 96.94 96 HIS A CA 1
ATOM 837 C C . HIS A 1 96 ? -1.077 -8.919 -11.132 1.00 96.94 96 HIS A C 1
ATOM 839 O O . HIS A 1 96 ? -0.609 -9.239 -12.224 1.00 96.94 96 HIS A O 1
ATOM 845 N N . LEU A 1 97 ? -0.596 -7.884 -10.434 1.00 96.00 97 LEU A N 1
ATOM 846 C CA . LEU A 1 97 ? 0.493 -7.034 -10.926 1.00 96.00 97 LEU A CA 1
ATOM 847 C C . LEU A 1 97 ? 1.778 -7.822 -11.203 1.00 96.00 97 LEU A C 1
ATOM 849 O O . LEU A 1 97 ? 2.416 -7.613 -12.234 1.00 96.00 97 LEU A O 1
ATOM 853 N N . LYS A 1 98 ? 2.147 -8.760 -10.321 1.00 96.69 98 LYS A N 1
ATOM 854 C CA . LYS A 1 98 ? 3.312 -9.632 -10.539 1.00 96.69 98 LYS A CA 1
ATOM 855 C C . LYS A 1 98 ? 3.161 -10.471 -11.808 1.00 96.69 98 LYS A C 1
ATOM 857 O O . LYS A 1 98 ? 4.120 -10.591 -12.569 1.00 96.69 98 LYS A O 1
ATOM 862 N N . LYS A 1 99 ? 1.968 -11.017 -12.059 1.00 97.19 99 LYS A N 1
ATOM 863 C CA . LYS A 1 99 ? 1.680 -11.817 -13.258 1.00 97.19 99 LYS A CA 1
ATOM 864 C C . LYS A 1 99 ? 1.792 -10.984 -14.537 1.00 97.19 99 LYS A C 1
ATOM 866 O O . LYS A 1 99 ? 2.413 -11.430 -15.498 1.00 97.19 99 LYS A O 1
ATOM 871 N N . GLU A 1 100 ? 1.245 -9.770 -14.546 1.00 96.31 100 GLU A N 1
ATOM 872 C CA . GLU A 1 100 ? 1.364 -8.847 -15.685 1.00 96.31 100 GLU A CA 1
ATOM 873 C C . GLU A 1 100 ? 2.820 -8.443 -15.947 1.00 96.31 100 GLU A C 1
ATOM 875 O O . GLU A 1 100 ? 3.295 -8.494 -17.082 1.00 96.31 100 GLU A O 1
ATOM 880 N N . TYR A 1 101 ? 3.576 -8.143 -14.890 1.00 95.38 101 TYR A N 1
ATOM 881 C CA . TYR A 1 101 ? 5.001 -7.839 -15.003 1.00 95.38 101 TYR A CA 1
ATOM 882 C C . TYR A 1 101 ? 5.802 -9.003 -15.612 1.00 95.38 101 TYR A C 1
ATOM 884 O O . TYR A 1 101 ? 6.615 -8.800 -16.516 1.00 95.38 101 TYR A O 1
ATOM 892 N N . GLN A 1 102 ? 5.532 -10.239 -15.180 1.00 95.38 102 GLN A N 1
ATOM 893 C CA . GLN A 1 102 ? 6.156 -11.434 -15.755 1.00 95.38 102 GLN A CA 1
ATOM 894 C C . GLN A 1 102 ? 5.819 -11.604 -17.242 1.00 95.38 102 GLN A C 1
ATOM 896 O O . GLN A 1 102 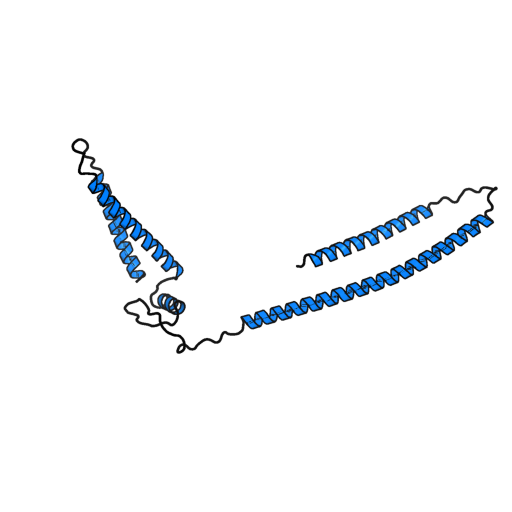? 6.720 -11.868 -18.038 1.00 95.38 102 GLN A O 1
ATOM 901 N N . LYS A 1 103 ? 4.558 -11.389 -17.650 1.00 94.88 103 LYS A N 1
ATOM 902 C CA . LYS A 1 103 ? 4.167 -11.433 -19.071 1.00 94.88 103 LYS A CA 1
ATOM 903 C C . LYS A 1 103 ? 4.965 -10.434 -19.907 1.00 94.88 103 LYS A C 1
ATOM 905 O O . LYS A 1 103 ? 5.465 -10.803 -20.969 1.00 94.88 103 LYS A O 1
ATOM 910 N N . LEU A 1 104 ? 5.129 -9.202 -19.422 1.00 91.69 104 LEU A N 1
ATOM 911 C CA . LEU A 1 104 ? 5.902 -8.165 -20.112 1.00 91.69 104 LEU A CA 1
ATOM 912 C C . LEU A 1 104 ? 7.372 -8.564 -20.287 1.00 91.69 104 LEU A C 1
ATOM 914 O O . LEU A 1 104 ? 7.930 -8.394 -21.374 1.00 91.69 104 LEU A O 1
ATOM 918 N N . ILE A 1 105 ? 7.988 -9.154 -19.258 1.00 91.62 105 ILE A N 1
ATOM 919 C CA . ILE A 1 105 ? 9.353 -9.691 -19.358 1.00 91.62 105 ILE A CA 1
ATOM 920 C C . ILE A 1 105 ? 9.419 -10.801 -20.410 1.00 91.62 105 ILE A C 1
ATOM 922 O O . ILE A 1 105 ? 10.289 -10.768 -21.282 1.00 91.62 105 ILE A O 1
ATOM 926 N N . CYS A 1 106 ? 8.490 -11.760 -20.373 1.00 87.81 106 CYS A N 1
ATOM 927 C CA . CYS A 1 106 ? 8.441 -12.842 -21.353 1.00 87.81 106 CYS A CA 1
ATOM 928 C C . CYS A 1 106 ? 8.291 -12.300 -22.779 1.00 87.81 106 CYS A C 1
ATOM 930 O O . CYS A 1 106 ? 8.980 -12.772 -23.677 1.00 87.81 106 CYS A O 1
ATOM 932 N N . MET A 1 107 ? 7.446 -11.287 -22.996 1.00 85.62 107 MET A N 1
ATOM 933 C CA . MET A 1 107 ? 7.276 -10.648 -24.306 1.00 85.62 107 MET A CA 1
ATOM 934 C C . MET A 1 107 ? 8.545 -9.932 -24.774 1.00 85.62 107 MET A C 1
ATOM 936 O O . MET A 1 107 ? 8.909 -10.066 -25.940 1.00 85.62 107 MET A O 1
ATOM 940 N N . LYS A 1 108 ? 9.253 -9.229 -23.883 1.00 83.06 108 LYS A N 1
ATOM 941 C CA . LYS A 1 108 ? 10.531 -8.573 -24.206 1.00 83.06 108 LYS A CA 1
ATOM 942 C C . LYS A 1 108 ? 11.613 -9.582 -24.600 1.00 83.06 108 LYS A C 1
ATOM 944 O O . LYS A 1 108 ? 12.404 -9.314 -25.501 1.00 83.06 108 LYS A O 1
ATOM 949 N N . ASN A 1 109 ? 11.617 -10.743 -23.949 1.00 77.44 109 ASN A N 1
ATOM 950 C CA . ASN A 1 109 ? 12.601 -11.799 -24.173 1.00 77.44 109 ASN A CA 1
ATOM 951 C C . ASN A 1 109 ? 12.233 -12.746 -25.326 1.00 77.44 109 ASN A C 1
ATOM 953 O O . ASN A 1 109 ? 13.026 -13.629 -25.658 1.00 77.44 109 ASN A O 1
ATOM 957 N N . LYS A 1 110 ? 11.070 -12.575 -25.976 1.00 79.12 110 LYS A N 1
ATOM 958 C CA . LYS A 1 110 ? 10.759 -13.309 -27.207 1.00 79.12 110 LYS A CA 1
ATOM 959 C C . LYS A 1 110 ? 11.763 -12.901 -28.278 1.00 79.12 110 LYS A C 1
ATOM 961 O O . LYS A 1 110 ? 11.771 -11.771 -28.767 1.00 79.12 110 LYS A O 1
ATOM 966 N N . LYS A 1 111 ? 12.632 -13.848 -28.627 1.00 73.31 111 LYS A N 1
ATOM 967 C CA . LYS A 1 111 ? 13.624 -13.708 -29.689 1.00 73.31 111 LYS A CA 1
ATOM 968 C C . LYS A 1 111 ? 12.868 -13.353 -30.971 1.00 73.31 111 LYS A C 1
ATOM 970 O O . LYS A 1 111 ? 12.098 -14.164 -31.480 1.00 73.31 111 LYS A O 1
ATOM 975 N N . LYS A 1 112 ? 13.035 -12.122 -31.459 1.00 75.44 112 LYS A N 1
ATOM 976 C CA . LYS A 1 112 ? 12.454 -11.712 -32.743 1.00 75.44 112 LYS A CA 1
ATOM 977 C C . LYS A 1 112 ? 13.001 -12.650 -33.814 1.00 75.44 112 LYS A C 1
ATOM 979 O O . LYS A 1 112 ? 14.219 -12.845 -33.867 1.00 75.44 112 LYS A O 1
ATOM 984 N N . ASN A 1 113 ? 12.117 -13.233 -34.623 1.00 78.12 113 ASN A N 1
ATOM 985 C CA . ASN A 1 113 ? 12.543 -14.082 -35.725 1.00 78.12 113 ASN A CA 1
ATOM 986 C C . ASN A 1 113 ? 13.431 -13.242 -36.654 1.00 78.12 113 ASN A C 1
ATOM 988 O O . ASN A 1 113 ? 13.013 -12.179 -37.123 1.00 78.12 113 ASN A O 1
ATOM 992 N N . ARG A 1 114 ? 14.692 -13.645 -36.816 1.00 75.44 114 ARG A N 1
ATOM 993 C CA . ARG A 1 114 ? 15.636 -12.918 -37.665 1.00 75.44 114 ARG A CA 1
ATOM 994 C C . ARG A 1 114 ? 15.405 -13.400 -39.089 1.00 75.44 114 ARG A C 1
ATOM 996 O O . ARG A 1 114 ? 15.520 -14.595 -39.333 1.00 75.44 114 ARG A O 1
ATOM 1003 N N . ARG A 1 115 ? 15.112 -12.475 -40.005 1.00 81.25 115 ARG A N 1
ATOM 1004 C CA . ARG A 1 115 ? 15.141 -12.760 -41.446 1.00 81.25 115 ARG A CA 1
ATOM 1005 C C . ARG A 1 115 ? 16.508 -13.326 -41.825 1.00 81.25 115 ARG A C 1
ATOM 1007 O O . ARG A 1 115 ? 17.526 -12.882 -41.277 1.00 81.25 115 ARG A O 1
ATOM 1014 N N . THR A 1 116 ? 16.536 -14.304 -42.723 1.00 83.38 116 THR A N 1
ATOM 1015 C CA . THR A 1 116 ? 17.803 -14.860 -43.217 1.00 83.38 116 THR A CA 1
ATOM 1016 C C . THR A 1 116 ? 18.510 -13.834 -44.115 1.00 83.38 116 THR A C 1
ATOM 1018 O O . THR A 1 116 ? 17.880 -12.928 -44.656 1.00 83.38 116 THR A O 1
ATOM 1021 N N . SER A 1 117 ? 19.836 -13.926 -44.289 1.00 79.12 117 SER A N 1
ATOM 1022 C CA . SER A 1 117 ? 20.592 -12.938 -45.091 1.00 79.12 117 SER A CA 1
ATOM 1023 C C . SER A 1 117 ? 20.148 -12.857 -46.558 1.00 79.12 117 SER A C 1
ATOM 1025 O O . SER A 1 117 ? 20.496 -11.880 -47.226 1.00 79.12 117 SER A O 1
ATOM 1027 N N . ASN A 1 118 ? 19.443 -13.872 -47.056 1.00 84.06 118 ASN A N 1
ATOM 1028 C CA . ASN A 1 118 ? 18.966 -13.934 -48.434 1.00 84.06 118 ASN A CA 1
ATOM 1029 C C . ASN A 1 118 ? 17.611 -13.227 -48.602 1.00 84.06 118 ASN A C 1
ATOM 1031 O O . ASN A 1 118 ? 17.300 -12.774 -49.693 1.00 84.06 118 ASN A O 1
ATOM 1035 N N . GLU A 1 119 ? 16.842 -13.076 -47.519 1.00 85.94 119 GLU A N 1
ATOM 1036 C CA . GLU A 1 119 ? 15.533 -12.403 -47.499 1.00 85.94 119 GLU A CA 1
ATOM 1037 C C . GLU A 1 119 ? 15.633 -10.877 -47.346 1.00 85.94 119 GLU A C 1
ATOM 1039 O O . GLU A 1 119 ? 14.624 -10.175 -47.401 1.00 85.94 119 GLU A O 1
ATOM 1044 N N . ILE A 1 120 ? 16.826 -10.345 -47.069 1.00 87.38 120 ILE A N 1
ATOM 1045 C CA . ILE A 1 120 ? 17.031 -8.910 -46.869 1.00 87.38 120 ILE A CA 1
ATOM 1046 C C . ILE A 1 120 ? 17.509 -8.305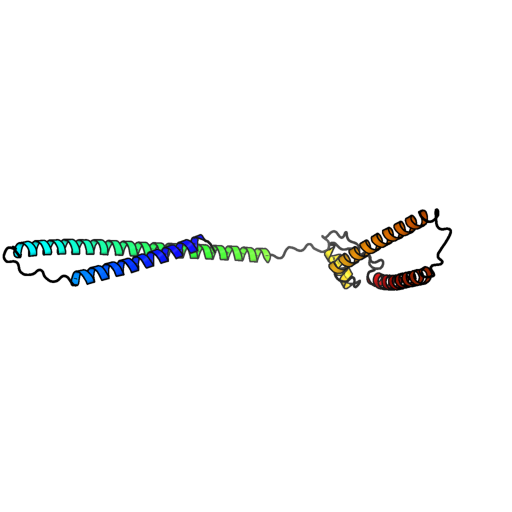 -48.185 1.00 87.38 120 ILE A C 1
ATOM 1048 O O . ILE A 1 120 ? 18.607 -8.615 -48.647 1.00 87.38 120 ILE A O 1
ATOM 1052 N N . GLU A 1 121 ? 16.709 -7.406 -48.751 1.00 90.12 121 GLU A N 1
ATOM 1053 C CA . GLU A 1 121 ? 17.070 -6.625 -49.934 1.00 90.12 121 GLU A CA 1
ATOM 1054 C C . GLU A 1 121 ? 18.335 -5.799 -49.669 1.00 90.12 121 GLU A C 1
ATOM 1056 O O . GLU A 1 121 ? 18.395 -4.998 -48.734 1.00 90.12 121 GLU A O 1
ATOM 1061 N N . LYS A 1 122 ? 19.378 -6.017 -50.478 1.00 93.06 122 LYS A N 1
ATOM 1062 C CA . LYS A 1 122 ? 20.687 -5.369 -50.327 1.00 93.06 122 LYS A CA 1
ATOM 1063 C C . LYS A 1 122 ? 20.794 -4.170 -51.259 1.00 93.06 122 LYS A C 1
ATOM 1065 O O . LYS A 1 122 ? 21.272 -4.307 -52.378 1.00 93.06 122 LYS A O 1
ATOM 1070 N N . SER A 1 123 ? 20.351 -3.006 -50.792 1.00 93.75 123 SER A N 1
ATOM 1071 C CA . SER A 1 123 ? 20.340 -1.775 -51.594 1.00 93.75 123 SER A CA 1
ATOM 1072 C C . SER A 1 123 ? 21.532 -0.843 -51.338 1.00 93.75 123 SER A C 1
ATOM 1074 O O . SER A 1 123 ? 21.714 0.123 -52.070 1.00 93.75 123 SER A O 1
ATOM 1076 N N . GLN A 1 124 ? 22.320 -1.079 -50.284 1.00 94.12 124 GLN A N 1
ATOM 1077 C CA . GLN A 1 124 ? 23.356 -0.146 -49.832 1.00 94.12 124 GLN A CA 1
ATOM 1078 C C . GLN A 1 124 ? 24.744 -0.636 -50.253 1.00 94.12 124 GLN A C 1
ATOM 1080 O O . GLN A 1 124 ? 25.205 -1.669 -49.765 1.00 94.12 124 GLN A O 1
ATOM 1085 N N . ILE A 1 125 ? 25.415 0.101 -51.139 1.00 95.44 125 ILE A N 1
ATOM 1086 C CA . ILE A 1 125 ? 26.776 -0.207 -51.608 1.00 95.44 125 ILE A CA 1
ATOM 1087 C C . ILE A 1 125 ? 27.791 0.523 -50.726 1.00 95.44 125 ILE A C 1
ATOM 1089 O O . ILE A 1 125 ? 27.563 1.665 -50.326 1.00 95.44 125 ILE A O 1
ATOM 1093 N N . CYS A 1 126 ? 28.911 -0.122 -50.405 1.00 95.25 126 CYS A N 1
ATOM 1094 C CA . CYS A 1 126 ? 30.017 0.564 -49.743 1.00 95.25 126 CYS A CA 1
ATOM 1095 C C . CYS A 1 126 ? 30.644 1.622 -50.683 1.00 95.25 126 CYS A C 1
ATOM 1097 O O . CYS A 1 126 ? 30.868 1.321 -51.852 1.00 95.25 126 CYS A O 1
ATOM 1099 N N . PRO A 1 127 ? 30.903 2.860 -50.210 1.00 92.69 127 PRO A N 1
ATOM 1100 C CA . PRO A 1 127 ? 31.381 3.957 -51.060 1.00 92.69 127 PRO A CA 1
ATOM 1101 C C . PRO A 1 127 ? 32.885 3.902 -51.374 1.00 92.69 127 PRO A C 1
ATOM 1103 O O . PRO A 1 127 ? 33.363 4.681 -52.194 1.00 92.69 127 PRO A O 1
ATOM 1106 N N . TYR A 1 128 ? 33.641 3.020 -50.715 1.00 91.62 128 TYR A N 1
ATOM 1107 C CA . TYR A 1 128 ? 35.079 2.878 -50.938 1.00 91.62 128 TYR A CA 1
ATOM 1108 C C . TYR A 1 128 ? 35.318 2.188 -52.281 1.00 91.62 128 TYR A C 1
ATOM 1110 O O . TYR A 1 128 ? 34.781 1.109 -52.519 1.00 91.62 128 TYR A O 1
ATOM 1118 N N . VAL A 1 129 ? 36.148 2.784 -53.139 1.00 90.25 129 VAL A N 1
ATOM 1119 C CA . VAL A 1 129 ? 36.356 2.335 -54.532 1.00 90.25 129 VAL A CA 1
ATOM 1120 C C . VAL A 1 129 ? 36.821 0.875 -54.606 1.00 90.25 129 VAL A C 1
ATOM 1122 O O . VAL A 1 129 ? 36.388 0.122 -55.474 1.00 90.25 129 VAL A O 1
ATOM 1125 N N . GLU A 1 130 ? 37.643 0.445 -53.649 1.00 93.44 130 GLU A N 1
ATOM 1126 C CA . GLU A 1 130 ? 38.154 -0.929 -53.561 1.00 93.44 130 GLU A CA 1
ATOM 1127 C C . GLU A 1 130 ? 37.157 -1.916 -52.921 1.00 93.44 130 GLU A C 1
ATOM 1129 O O . GLU A 1 130 ? 37.380 -3.127 -52.921 1.00 93.44 130 GLU A O 1
ATOM 1134 N N . CYS A 1 131 ? 36.043 -1.428 -52.361 1.00 91.94 131 CYS A N 1
ATOM 1135 C CA . CYS A 1 131 ? 35.048 -2.246 -51.679 1.00 91.94 131 CYS A CA 1
ATOM 1136 C C . CYS A 1 131 ? 33.653 -2.083 -52.291 1.00 91.94 131 CYS A C 1
ATOM 1138 O O . CYS A 1 131 ? 32.853 -1.265 -51.864 1.00 91.94 131 CYS A O 1
ATOM 1140 N N . SER A 1 132 ? 33.298 -2.951 -53.235 1.00 92.62 132 SER A N 1
ATOM 1141 C CA . SER A 1 132 ? 31.991 -2.963 -53.913 1.00 92.62 132 SER A CA 1
ATOM 1142 C C . SER A 1 132 ? 30.926 -3.831 -53.214 1.00 92.62 132 SER A C 1
ATOM 1144 O O . SER A 1 132 ? 30.021 -4.376 -53.847 1.00 92.62 132 SER A O 1
ATOM 1146 N N . LYS A 1 133 ? 31.022 -4.014 -51.889 1.00 95.50 133 LYS A N 1
ATOM 1147 C CA . LYS A 1 133 ? 30.116 -4.906 -51.139 1.00 95.50 133 LYS A CA 1
ATOM 1148 C C . LYS A 1 133 ? 28.734 -4.283 -50.913 1.00 95.50 133 LYS A C 1
ATOM 1150 O O . LYS A 1 133 ? 28.625 -3.116 -50.542 1.00 95.50 133 LYS A O 1
ATOM 1155 N N . LEU A 1 134 ? 27.697 -5.114 -51.060 1.00 94.88 134 LEU A N 1
ATOM 1156 C CA . LEU A 1 134 ? 26.285 -4.768 -50.873 1.00 94.88 134 LEU A CA 1
ATOM 1157 C C . LEU A 1 134 ? 25.766 -5.195 -49.494 1.00 94.88 134 LEU A C 1
ATOM 1159 O O . LEU A 1 134 ? 25.957 -6.336 -49.065 1.00 94.88 134 LEU A O 1
ATOM 1163 N N . TYR A 1 135 ? 25.039 -4.299 -48.831 1.00 95.06 135 TYR A N 1
ATOM 1164 C CA . TYR A 1 135 ? 24.472 -4.491 -47.500 1.00 95.06 135 TYR A CA 1
ATOM 1165 C C . TYR A 1 135 ? 22.967 -4.213 -47.487 1.00 95.06 135 TYR A C 1
ATOM 1167 O O . TYR A 1 135 ? 22.462 -3.346 -48.197 1.00 95.06 135 TYR A O 1
ATOM 1175 N N . GLY A 1 136 ? 22.245 -4.957 -46.646 1.00 91.00 136 GLY A N 1
ATOM 1176 C CA . GLY A 1 136 ? 20.787 -4.855 -46.506 1.00 91.00 136 GLY A CA 1
ATOM 1177 C C . GLY A 1 136 ? 20.293 -3.783 -45.539 1.00 91.00 136 GLY A C 1
ATOM 1178 O O . GLY A 1 136 ? 19.096 -3.565 -45.401 1.00 91.00 136 GLY A O 1
ATOM 1179 N N . SER A 1 137 ? 21.203 -3.125 -44.824 1.00 92.06 137 SER A N 1
ATOM 1180 C CA . SER A 1 137 ? 20.864 -2.019 -43.934 1.00 92.06 137 SER A CA 1
ATOM 1181 C C . SER A 1 137 ? 22.036 -1.059 -43.787 1.00 92.06 137 SER A C 1
ATOM 1183 O O . SER A 1 137 ? 23.204 -1.463 -43.846 1.00 92.06 137 SER A O 1
ATOM 1185 N N . GLU A 1 138 ? 21.726 0.201 -43.504 1.00 92.88 138 GLU A N 1
ATOM 1186 C CA . GLU A 1 138 ? 22.730 1.223 -43.206 1.00 92.88 138 GLU A CA 1
ATOM 1187 C C . GLU A 1 138 ? 23.571 0.851 -41.970 1.00 92.88 138 GLU A C 1
ATOM 1189 O O . GLU A 1 138 ? 24.769 1.106 -41.923 1.00 92.88 138 GLU A O 1
ATOM 1194 N N . VAL A 1 139 ? 22.976 0.178 -40.974 1.00 91.69 139 VAL A N 1
ATOM 1195 C CA . VAL A 1 139 ? 23.680 -0.262 -39.755 1.00 91.69 139 VAL A CA 1
ATOM 1196 C C . VAL A 1 139 ? 24.780 -1.271 -40.088 1.00 91.69 139 VAL A C 1
ATOM 1198 O O . VAL A 1 139 ? 25.913 -1.117 -39.632 1.00 91.69 139 VAL A O 1
ATOM 1201 N N . SER A 1 140 ? 24.472 -2.279 -40.912 1.00 92.38 140 SER A N 1
ATOM 1202 C CA . SER A 1 140 ? 25.471 -3.254 -41.369 1.00 92.38 140 SER A CA 1
ATOM 1203 C C . SER A 1 140 ? 26.561 -2.616 -42.229 1.00 92.38 140 SER A C 1
ATOM 1205 O O . SER A 1 140 ? 27.728 -2.970 -42.077 1.00 92.38 140 SER A O 1
ATOM 1207 N N . LEU A 1 141 ? 26.200 -1.645 -43.075 1.00 94.06 141 LEU A N 1
ATOM 1208 C CA . LEU A 1 141 ? 27.166 -0.902 -43.881 1.00 94.06 141 LEU A CA 1
ATOM 1209 C C . LEU A 1 141 ? 28.102 -0.066 -42.993 1.00 94.06 141 LEU A C 1
ATOM 1211 O O . LEU A 1 141 ? 29.320 -0.126 -43.135 1.00 94.06 141 LEU A O 1
ATOM 1215 N N . ASN A 1 142 ? 27.554 0.666 -42.024 1.00 92.50 142 ASN A N 1
ATOM 1216 C CA . ASN A 1 142 ? 28.330 1.485 -41.096 1.00 92.50 142 ASN A CA 1
ATOM 1217 C C . ASN A 1 142 ? 29.288 0.645 -40.246 1.00 92.50 142 ASN A C 1
ATOM 1219 O O . ASN A 1 142 ? 30.443 1.029 -40.057 1.00 92.50 142 ASN A O 1
ATOM 1223 N N . LEU A 1 143 ? 28.834 -0.519 -39.770 1.00 93.31 143 LEU A N 1
ATOM 1224 C CA . LEU A 1 143 ? 29.688 -1.465 -39.055 1.00 93.31 143 LEU A CA 1
ATOM 1225 C C . LEU A 1 143 ? 30.822 -1.979 -39.947 1.00 93.31 143 LEU A C 1
ATOM 1227 O O . LEU A 1 143 ? 31.967 -2.051 -39.508 1.00 93.31 143 LEU A O 1
ATOM 1231 N N . HIS A 1 144 ? 30.515 -2.307 -41.201 1.00 94.38 144 HIS A N 1
ATOM 1232 C CA . HIS A 1 144 ? 31.522 -2.717 -42.166 1.00 94.38 144 HIS A CA 1
ATOM 1233 C C . HIS A 1 144 ? 32.582 -1.631 -42.380 1.00 94.38 144 HIS A C 1
ATOM 1235 O O . HIS A 1 144 ? 33.767 -1.937 -42.266 1.00 94.38 144 HIS A O 1
ATOM 1241 N N . ILE A 1 145 ? 32.177 -0.379 -42.610 1.00 93.44 145 ILE A N 1
ATOM 1242 C CA . ILE A 1 145 ? 33.111 0.739 -42.801 1.00 93.44 145 ILE A CA 1
ATOM 1243 C C . ILE A 1 145 ? 33.993 0.931 -41.561 1.00 93.44 145 ILE A C 1
ATOM 1245 O O . ILE A 1 145 ? 35.206 1.085 -41.681 1.00 93.44 145 ILE A O 1
ATOM 1249 N N . LYS A 1 146 ? 33.416 0.837 -40.358 1.00 91.81 146 LYS A N 1
ATOM 1250 C CA . LYS A 1 146 ? 34.179 0.933 -39.108 1.00 91.81 146 LYS A CA 1
ATOM 1251 C C . LYS A 1 146 ? 35.247 -0.161 -38.985 1.00 91.81 146 LYS A C 1
ATOM 1253 O O . LYS A 1 146 ? 36.349 0.126 -38.539 1.00 91.81 146 LYS A O 1
ATOM 1258 N N . LEU A 1 147 ? 34.921 -1.400 -39.361 1.00 93.38 147 LEU A N 1
ATOM 1259 C CA . LEU A 1 147 ? 35.804 -2.559 -39.175 1.00 93.38 147 LEU A CA 1
ATOM 1260 C C . LEU A 1 147 ? 36.794 -2.790 -40.324 1.00 93.38 147 LEU A C 1
ATOM 1262 O O . LEU A 1 147 ? 37.837 -3.396 -40.102 1.00 93.38 147 LEU A O 1
ATOM 1266 N N . LYS A 1 148 ? 36.443 -2.409 -41.556 1.00 95.19 148 LYS A N 1
ATOM 1267 C CA . LYS A 1 148 ? 37.241 -2.694 -42.762 1.00 95.19 148 LYS A CA 1
ATOM 1268 C C . LYS A 1 148 ? 37.919 -1.472 -43.361 1.00 95.19 148 LYS A C 1
ATOM 1270 O O . LYS A 1 148 ? 38.905 -1.649 -44.060 1.00 95.19 148 LYS A O 1
ATOM 1275 N N . HIS A 1 149 ? 37.430 -0.277 -43.053 1.00 91.56 149 HIS A N 1
ATOM 1276 C CA . HIS A 1 149 ? 37.952 0.976 -43.592 1.00 91.56 149 HIS A CA 1
ATOM 1277 C C . HIS A 1 149 ? 38.349 1.980 -42.503 1.00 91.56 149 HIS A C 1
ATOM 1279 O O . HIS A 1 149 ? 38.576 3.144 -42.797 1.00 91.56 149 HIS A O 1
ATOM 1285 N N . ASN A 1 150 ? 38.407 1.555 -41.234 1.00 89.62 150 ASN A N 1
ATOM 1286 C CA . ASN A 1 150 ? 38.783 2.397 -40.092 1.00 89.62 150 ASN A CA 1
ATOM 1287 C C . ASN A 1 150 ? 38.002 3.724 -39.987 1.00 89.62 150 ASN A C 1
ATOM 1289 O O . ASN A 1 150 ? 38.475 4.669 -39.363 1.00 89.62 150 ASN A O 1
ATOM 1293 N N . GLY A 1 151 ? 36.781 3.795 -40.530 1.00 83.38 151 GLY A N 1
ATOM 1294 C CA . GLY A 1 151 ? 36.013 5.043 -40.648 1.00 83.38 151 GLY A CA 1
ATOM 1295 C C . GLY A 1 151 ? 35.443 5.612 -39.339 1.00 83.38 151 GLY A C 1
ATOM 1296 O O . GLY A 1 151 ? 34.480 6.371 -39.383 1.00 83.38 151 GLY A O 1
ATOM 1297 N N . GLY A 1 152 ? 35.975 5.235 -38.173 1.00 86.12 152 GLY A N 1
ATOM 1298 C CA . GLY A 1 152 ? 35.586 5.801 -36.879 1.00 86.12 152 GLY A CA 1
ATOM 1299 C C . GLY A 1 152 ? 34.123 5.563 -36.483 1.00 86.12 152 GLY A C 1
ATOM 1300 O O . GLY A 1 152 ? 33.464 4.623 -36.942 1.00 86.12 152 GLY A O 1
ATOM 1301 N N . ASN A 1 153 ? 33.610 6.388 -35.564 1.00 87.75 153 ASN A N 1
ATOM 1302 C CA . ASN A 1 153 ? 32.227 6.287 -35.097 1.00 87.75 153 ASN A CA 1
ATOM 1303 C C . ASN A 1 153 ? 31.271 7.128 -35.969 1.00 87.75 153 ASN A C 1
ATOM 1305 O O . ASN A 1 153 ? 31.631 8.214 -36.420 1.00 87.75 153 ASN A O 1
ATOM 1309 N N . LYS A 1 154 ? 30.019 6.677 -36.176 1.00 81.75 154 LYS A N 1
ATOM 1310 C CA . LYS A 1 154 ? 29.040 7.391 -37.034 1.00 81.75 154 LYS A CA 1
ATOM 1311 C C . LYS A 1 154 ? 28.873 8.859 -36.620 1.00 81.75 154 LYS A C 1
ATOM 1313 O O . LYS A 1 154 ? 28.975 9.743 -37.462 1.00 81.75 154 LYS A O 1
ATOM 1318 N N . THR A 1 155 ? 28.703 9.100 -35.323 1.00 85.50 155 THR A N 1
ATOM 1319 C CA . THR A 1 155 ? 28.521 10.443 -34.758 1.00 85.50 155 THR A CA 1
ATOM 1320 C C . THR A 1 155 ? 29.717 11.361 -35.013 1.00 85.50 155 THR A C 1
ATOM 1322 O O . THR A 1 155 ? 29.544 12.562 -35.186 1.00 85.50 155 THR A O 1
ATOM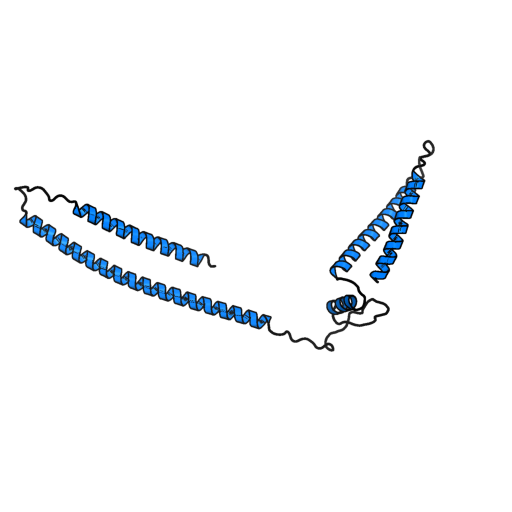 1325 N N . GLU A 1 156 ? 30.936 10.822 -35.050 1.00 83.69 156 GLU A N 1
ATOM 1326 C CA . GLU A 1 156 ? 32.139 11.610 -35.336 1.00 83.69 156 GLU A CA 1
ATOM 1327 C C . GLU A 1 156 ? 32.189 12.007 -36.808 1.00 83.69 156 GLU A C 1
ATOM 1329 O O . GLU A 1 156 ? 32.426 13.173 -37.113 1.00 83.69 156 GLU A O 1
ATOM 1334 N N . ARG A 1 157 ? 31.872 11.076 -37.717 1.00 81.12 157 ARG A N 1
ATOM 1335 C CA . ARG A 1 157 ? 31.792 11.371 -39.155 1.00 81.12 157 ARG A CA 1
ATOM 1336 C C . ARG A 1 157 ? 30.746 12.433 -39.474 1.00 81.12 157 ARG A C 1
ATOM 1338 O O . ARG A 1 157 ? 31.027 13.340 -40.247 1.00 81.12 157 ARG A O 1
ATOM 1345 N N . GLU A 1 158 ? 29.568 12.356 -38.858 1.00 86.69 158 GLU A N 1
ATOM 1346 C CA . GLU A 1 158 ? 28.511 13.361 -39.043 1.00 86.69 158 GLU A CA 1
ATOM 1347 C C . GLU A 1 158 ? 28.951 14.740 -38.541 1.00 86.69 158 GLU A C 1
ATOM 1349 O O . GLU A 1 158 ? 28.761 15.739 -39.233 1.00 86.69 158 GLU A O 1
ATOM 1354 N N . ARG A 1 159 ? 29.610 14.806 -37.377 1.00 86.44 159 ARG A N 1
ATOM 1355 C CA . ARG A 1 159 ? 30.165 16.063 -36.851 1.00 86.44 159 ARG A CA 1
ATOM 1356 C C . ARG A 1 159 ? 31.221 16.652 -37.780 1.00 86.44 159 ARG A C 1
ATOM 1358 O O . ARG A 1 159 ? 31.163 17.842 -38.077 1.00 86.44 159 ARG A O 1
ATOM 1365 N N . LEU A 1 160 ? 32.160 15.832 -38.251 1.00 85.00 160 LEU A N 1
ATOM 1366 C CA . LEU A 1 160 ? 33.204 16.266 -39.178 1.00 85.00 160 LEU A CA 1
ATOM 1367 C C . LEU A 1 160 ? 32.612 16.754 -40.502 1.00 85.00 160 LEU A C 1
ATOM 1369 O O . LEU A 1 160 ? 33.041 17.789 -41.003 1.00 85.00 160 LEU A O 1
ATOM 1373 N N . ALA A 1 161 ? 31.594 16.069 -41.028 1.00 84.88 161 ALA A N 1
ATOM 1374 C CA . ALA A 1 161 ? 30.898 16.493 -42.237 1.00 84.88 161 ALA A CA 1
ATOM 1375 C C . ALA A 1 161 ? 30.229 17.863 -42.055 1.00 84.88 161 ALA A C 1
ATOM 1377 O O . ALA A 1 161 ? 30.410 18.740 -42.894 1.00 84.88 161 ALA A O 1
ATOM 1378 N N . VAL A 1 162 ? 29.514 18.089 -40.945 1.00 86.94 162 VAL A N 1
ATOM 1379 C CA . VAL A 1 162 ? 28.889 19.392 -40.648 1.00 86.94 162 VAL A CA 1
ATOM 1380 C C . VAL A 1 162 ? 29.938 20.499 -40.556 1.00 86.94 162 VAL A C 1
ATOM 1382 O O . VAL A 1 162 ? 29.774 21.550 -41.173 1.00 86.94 162 VAL A O 1
ATOM 1385 N N . ILE A 1 163 ? 31.033 20.253 -39.832 1.00 87.19 163 ILE A N 1
ATOM 1386 C CA . ILE A 1 163 ? 32.143 21.204 -39.718 1.00 87.19 163 ILE A CA 1
ATOM 1387 C C . ILE A 1 163 ? 32.711 21.514 -41.108 1.00 87.19 163 ILE A C 1
ATOM 1389 O O . ILE A 1 163 ? 32.852 22.680 -41.468 1.00 87.19 163 ILE A O 1
ATOM 1393 N N . PHE A 1 164 ? 32.966 20.489 -41.920 1.00 86.44 164 PHE A N 1
ATOM 1394 C CA . PHE A 1 164 ? 33.487 20.645 -43.274 1.00 86.44 164 PHE A CA 1
ATOM 1395 C C . PHE A 1 164 ? 32.560 21.470 -44.172 1.00 86.44 164 PHE A C 1
ATOM 1397 O O . PHE A 1 164 ? 33.023 22.390 -44.846 1.00 86.44 164 PHE A O 1
ATOM 1404 N N . PHE A 1 165 ? 31.250 21.210 -44.134 1.00 87.94 165 PHE A N 1
ATOM 1405 C CA . PHE A 1 165 ? 30.272 22.015 -44.863 1.00 87.94 165 PHE A CA 1
ATOM 1406 C C . PHE A 1 165 ? 30.323 23.483 -44.428 1.00 87.94 165 PHE A C 1
ATOM 1408 O O . PHE A 1 165 ? 30.403 24.361 -45.286 1.00 87.94 165 PHE A O 1
ATOM 1415 N N . ILE A 1 166 ? 30.350 23.766 -43.122 1.00 88.50 166 ILE A N 1
ATOM 1416 C CA . ILE A 1 166 ? 30.452 25.141 -42.607 1.00 88.50 166 ILE A CA 1
ATOM 1417 C C . ILE A 1 166 ? 31.726 25.825 -43.121 1.00 88.50 166 ILE A C 1
ATOM 1419 O O . ILE A 1 166 ? 31.653 26.959 -43.597 1.00 88.50 166 ILE A O 1
ATOM 1423 N N . TYR A 1 167 ? 32.870 25.134 -43.095 1.00 85.94 167 TYR A N 1
ATOM 1424 C CA . TYR A 1 167 ? 34.128 25.666 -43.626 1.00 85.94 167 TYR A CA 1
ATOM 1425 C C . TYR A 1 167 ? 34.040 25.995 -45.121 1.00 85.94 167 TYR A C 1
ATOM 1427 O O . TYR A 1 167 ? 34.464 27.078 -45.525 1.00 85.94 167 TYR A O 1
ATOM 1435 N N . ILE A 1 168 ? 33.444 25.121 -45.939 1.00 87.44 168 ILE A N 1
ATOM 1436 C CA . ILE A 1 168 ? 33.245 25.378 -47.375 1.00 87.44 168 ILE A CA 1
ATOM 1437 C C . ILE A 1 168 ? 32.368 26.617 -47.594 1.00 87.44 168 ILE A C 1
ATOM 1439 O O . ILE A 1 168 ? 32.697 27.471 -48.421 1.00 87.44 168 ILE A O 1
ATOM 1443 N N . TYR A 1 169 ? 31.263 26.745 -46.854 1.00 85.94 169 TYR A N 1
ATOM 1444 C CA . TYR A 1 169 ? 30.371 27.900 -46.971 1.00 85.94 169 TYR A CA 1
ATOM 1445 C C . TYR A 1 169 ? 31.050 29.202 -46.535 1.00 85.94 169 TYR A C 1
ATOM 1447 O O . TYR A 1 169 ? 30.939 30.208 -47.239 1.00 85.94 169 TYR A O 1
ATOM 1455 N N . ALA A 1 170 ? 31.798 29.182 -45.430 1.00 84.69 170 ALA A N 1
ATOM 1456 C CA . ALA A 1 170 ? 32.563 30.332 -44.959 1.00 84.69 170 ALA A CA 1
ATOM 1457 C C . ALA A 1 170 ? 33.634 30.753 -45.977 1.00 84.69 170 ALA A C 1
ATOM 1459 O O . ALA A 1 170 ? 33.752 31.935 -46.301 1.00 84.69 170 ALA A O 1
ATOM 1460 N N . PHE A 1 171 ? 34.356 29.787 -46.552 1.00 81.56 171 PHE A N 1
ATOM 1461 C CA . PHE A 1 171 ? 35.347 30.039 -47.596 1.00 81.56 171 PHE A CA 1
ATOM 1462 C C . PHE A 1 171 ? 34.710 30.650 -48.851 1.00 81.56 171 PHE A C 1
ATOM 1464 O O . PHE A 1 171 ? 35.208 31.638 -49.392 1.00 81.56 171 PHE A O 1
ATOM 1471 N N . LYS A 1 172 ? 33.563 30.124 -49.299 1.00 84.00 172 LYS A N 1
ATOM 1472 C CA . LYS A 1 172 ? 32.818 30.682 -50.437 1.00 84.00 172 LYS A CA 1
ATOM 1473 C C . LYS A 1 172 ? 32.350 32.118 -50.169 1.00 84.00 172 LYS A C 1
ATOM 1475 O O . LYS A 1 172 ? 32.463 32.969 -51.049 1.00 84.00 172 LYS A O 1
ATOM 1480 N N . TYR A 1 173 ? 31.861 32.401 -48.961 1.00 83.62 173 TYR A N 1
ATOM 1481 C CA . TYR A 1 173 ? 31.434 33.745 -48.567 1.00 83.62 173 TYR A CA 1
ATOM 1482 C C . TYR A 1 173 ? 32.604 34.737 -48.545 1.00 83.62 173 TYR A C 1
ATOM 1484 O O . TYR A 1 173 ? 32.491 35.834 -49.089 1.00 83.62 173 TYR A O 1
ATOM 1492 N N . PHE A 1 174 ? 33.748 34.335 -47.984 1.00 78.88 174 PHE A N 1
ATOM 1493 C CA . PHE A 1 174 ? 34.938 35.181 -47.916 1.00 78.88 174 PHE A CA 1
ATOM 1494 C C . PHE A 1 174 ? 35.479 35.534 -49.309 1.00 78.88 174 PHE A C 1
ATOM 1496 O O . PHE A 1 174 ? 35.775 36.698 -49.577 1.00 78.88 174 PHE A O 1
ATOM 1503 N N . ASN A 1 175 ? 35.521 34.563 -50.228 1.00 73.69 175 ASN A N 1
ATOM 1504 C CA . ASN A 1 175 ? 35.928 34.810 -51.615 1.00 73.69 175 ASN A CA 1
ATOM 1505 C C . ASN A 1 175 ? 34.983 35.784 -52.339 1.00 73.69 175 ASN A C 1
ATOM 1507 O O . ASN A 1 175 ? 35.447 36.683 -53.038 1.00 73.69 175 ASN A O 1
ATOM 1511 N N . ASN A 1 176 ? 33.669 35.671 -52.123 1.00 73.62 176 ASN A N 1
ATOM 1512 C CA . ASN A 1 176 ? 32.700 36.617 -52.687 1.00 73.62 176 ASN A CA 1
ATOM 1513 C C . ASN A 1 176 ? 32.854 38.035 -52.104 1.00 73.62 176 ASN A C 1
ATOM 1515 O O . ASN A 1 176 ? 32.714 39.020 -52.828 1.00 73.62 176 ASN A O 1
ATOM 1519 N N . LEU A 1 177 ? 33.174 38.161 -50.811 1.00 73.12 177 LEU A N 1
ATOM 1520 C CA . LEU A 1 177 ? 33.402 39.460 -50.170 1.00 73.12 177 LEU A CA 1
ATOM 1521 C C . LEU A 1 177 ? 34.689 40.133 -50.683 1.00 73.12 177 LEU A C 1
ATOM 1523 O O . LEU A 1 177 ? 34.693 41.333 -50.961 1.00 73.12 177 LEU A O 1
ATOM 1527 N N . ALA A 1 178 ? 35.762 39.356 -50.861 1.00 65.19 178 ALA A N 1
ATOM 1528 C CA . ALA A 1 178 ? 37.026 39.829 -51.424 1.00 65.19 178 ALA A CA 1
ATOM 1529 C C . ALA A 1 178 ? 36.863 40.326 -52.873 1.00 65.19 178 ALA A C 1
ATOM 1531 O O . ALA A 1 178 ? 37.432 41.356 -53.242 1.00 65.19 178 ALA A O 1
ATOM 1532 N N . PHE A 1 179 ? 36.023 39.655 -53.669 1.00 62.75 179 PHE A N 1
ATOM 1533 C CA . PHE A 1 179 ? 35.694 40.078 -55.032 1.00 62.75 179 PHE A CA 1
ATOM 1534 C C . PHE A 1 179 ? 34.916 41.410 -55.057 1.00 62.75 179 PHE A C 1
ATOM 1536 O O . PHE A 1 179 ? 35.243 42.309 -55.832 1.00 62.75 179 PHE A O 1
ATOM 1543 N N . ASN A 1 180 ? 33.957 41.601 -54.143 1.00 59.38 180 ASN A N 1
ATOM 1544 C CA . ASN A 1 180 ? 33.182 42.847 -54.041 1.00 59.38 180 ASN A CA 1
ATOM 1545 C C . ASN A 1 180 ? 34.010 44.044 -53.535 1.00 59.38 180 ASN A C 1
ATOM 1547 O O . ASN A 1 180 ? 33.791 45.176 -53.969 1.00 59.38 180 ASN A O 1
ATOM 1551 N N . MET A 1 181 ? 35.004 43.812 -52.672 1.00 55.25 181 MET A N 1
ATOM 1552 C CA . MET A 1 181 ? 35.926 44.858 -52.205 1.00 55.25 181 MET A CA 1
ATOM 1553 C C . MET A 1 181 ? 36.904 45.327 -53.294 1.00 55.25 181 MET A C 1
ATOM 1555 O O . MET A 1 181 ? 37.301 46.493 -53.298 1.00 55.25 181 MET A O 1
ATOM 1559 N N . HIS A 1 182 ? 37.253 44.468 -54.257 1.00 53.25 182 HIS A N 1
ATOM 1560 C CA . HIS A 1 182 ? 38.022 44.872 -55.440 1.00 53.25 182 HIS A CA 1
ATOM 1561 C C . HIS A 1 182 ? 37.204 45.730 -56.424 1.00 53.25 182 HIS A C 1
ATOM 1563 O O . HIS A 1 182 ? 37.776 46.581 -57.103 1.00 53.25 182 HIS A O 1
ATOM 1569 N N . GLY A 1 183 ? 35.873 45.587 -56.450 1.00 48.53 183 GLY A N 1
ATOM 1570 C CA . GLY A 1 183 ? 34.976 46.422 -57.263 1.00 48.53 183 GLY A CA 1
ATOM 1571 C C . GLY A 1 183 ? 34.795 47.860 -56.751 1.00 48.53 183 GLY A C 1
ATOM 1572 O O . GLY A 1 183 ? 34.525 48.765 -57.538 1.00 48.53 183 GLY A O 1
ATOM 1573 N N . LEU A 1 184 ? 34.997 48.108 -55.451 1.00 48.62 184 LEU A N 1
ATOM 1574 C CA . LEU A 1 184 ? 34.860 49.439 -54.836 1.00 48.62 184 LEU A CA 1
ATOM 1575 C C . LEU A 1 184 ? 36.180 50.227 -54.742 1.00 48.62 184 LEU A C 1
ATOM 1577 O O . LEU A 1 184 ? 36.183 51.364 -54.276 1.00 48.62 184 LEU A O 1
ATOM 1581 N N . ARG A 1 185 ? 37.297 49.678 -55.242 1.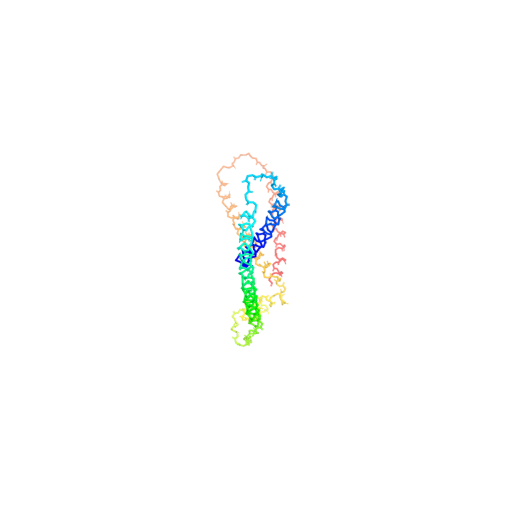00 47.66 185 ARG A N 1
ATOM 1582 C CA . ARG A 1 185 ? 38.633 50.302 -55.175 1.00 47.66 185 ARG A CA 1
ATOM 1583 C C . ARG A 1 185 ? 39.169 50.791 -56.530 1.00 47.66 185 ARG A C 1
ATOM 1585 O O . ARG A 1 185 ? 40.371 50.750 -56.762 1.00 47.66 185 ARG A O 1
ATOM 1592 N N . ILE A 1 186 ? 38.290 51.286 -57.413 1.00 50.03 186 ILE A N 1
ATOM 1593 C CA . ILE A 1 186 ? 38.680 52.005 -58.652 1.00 50.03 186 ILE A CA 1
ATOM 1594 C C . ILE A 1 186 ? 38.258 53.491 -58.641 1.00 50.03 186 ILE A C 1
ATOM 1596 O O . ILE A 1 186 ? 38.654 54.261 -59.511 1.00 50.03 186 ILE A O 1
ATOM 1600 N N . ARG A 1 187 ? 37.549 53.986 -57.617 1.00 50.12 187 ARG A N 1
ATOM 1601 C CA . ARG A 1 187 ? 37.296 55.433 -57.482 1.00 50.12 187 ARG A CA 1
ATOM 1602 C C . ARG A 1 187 ? 37.686 55.926 -56.095 1.00 50.12 187 ARG A C 1
ATOM 1604 O O . ARG A 1 187 ? 36.995 55.649 -55.127 1.00 50.12 187 ARG A O 1
ATOM 1611 N N . LYS A 1 188 ? 38.765 56.716 -56.069 1.00 51.84 188 LYS A N 1
ATOM 1612 C CA . LYS A 1 188 ? 39.427 57.360 -54.920 1.00 51.84 188 LYS A CA 1
ATOM 1613 C C . LYS A 1 188 ? 40.340 56.436 -54.114 1.00 51.84 188 LYS A C 1
ATOM 1615 O O . LYS A 1 188 ? 39.914 55.827 -53.150 1.00 51.84 188 LYS A O 1
ATOM 1620 N N . ILE A 1 189 ? 41.609 56.388 -54.517 1.00 46.41 189 ILE A N 1
ATOM 1621 C CA . ILE A 1 189 ? 42.787 56.736 -53.700 1.00 46.41 189 ILE A CA 1
ATOM 1622 C C . ILE A 1 189 ? 43.920 56.937 -54.720 1.00 46.41 189 ILE A C 1
ATOM 1624 O O . ILE A 1 189 ? 44.659 56.024 -55.066 1.00 46.41 189 ILE A O 1
ATOM 1628 N N . ASN A 1 190 ? 43.992 58.147 -55.272 1.00 48.12 190 ASN A N 1
ATOM 1629 C CA . ASN A 1 190 ? 45.284 58.763 -55.533 1.00 48.12 190 ASN A CA 1
ATOM 1630 C C . ASN A 1 190 ? 45.521 59.659 -54.318 1.00 48.12 190 ASN A C 1
ATOM 1632 O O . ASN A 1 190 ? 44.577 60.288 -53.845 1.00 48.12 190 ASN A O 1
ATOM 1636 N N . THR A 1 191 ? 46.760 59.694 -53.844 1.00 49.94 191 THR A N 1
ATOM 1637 C CA . THR A 1 191 ? 47.295 60.446 -52.696 1.00 49.94 191 THR A CA 1
ATOM 1638 C C . THR A 1 191 ? 47.125 59.851 -51.283 1.00 49.94 191 THR A C 1
ATOM 1640 O O . THR A 1 191 ? 46.042 59.782 -50.718 1.00 49.94 191 THR A O 1
ATOM 1643 N N . ILE A 1 192 ? 48.303 59.521 -50.724 1.00 51.31 192 ILE A N 1
ATOM 1644 C CA . ILE A 1 192 ? 48.697 59.514 -49.302 1.00 51.31 192 ILE A CA 1
ATOM 1645 C C . ILE A 1 192 ? 48.354 58.251 -48.493 1.00 51.31 192 ILE A C 1
ATOM 1647 O O . ILE A 1 192 ? 47.404 58.207 -47.724 1.00 51.31 192 ILE A O 1
ATOM 1651 N N . LEU A 1 193 ? 49.200 57.227 -48.662 1.00 42.88 193 LEU A N 1
ATOM 1652 C CA . LEU A 1 193 ? 50.002 56.549 -47.622 1.00 42.88 193 LEU A CA 1
ATOM 1653 C C . LEU A 1 193 ? 50.424 55.174 -48.157 1.00 42.88 193 LEU A C 1
ATOM 1655 O O . LEU A 1 193 ? 49.625 54.242 -48.241 1.00 42.88 193 LE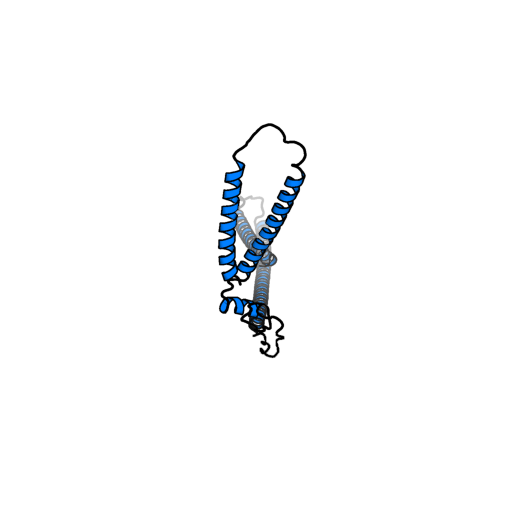U A O 1
ATOM 1659 N N . LYS A 1 194 ? 51.707 55.049 -48.525 1.00 50.94 194 LYS A N 1
ATOM 1660 C CA . LYS A 1 194 ? 52.376 53.754 -48.698 1.00 50.94 194 LYS A CA 1
ATOM 1661 C C . LYS A 1 194 ? 52.409 53.076 -47.328 1.00 50.94 194 LYS A C 1
ATOM 1663 O O . LYS A 1 194 ? 53.285 53.345 -46.517 1.00 50.94 194 LYS A O 1
ATOM 1668 N N . PHE A 1 195 ? 51.398 52.262 -47.060 1.00 47.59 195 PHE A N 1
ATOM 1669 C CA . PHE A 1 195 ? 51.285 51.467 -45.847 1.00 47.59 195 PHE A CA 1
ATOM 1670 C C . PHE A 1 195 ? 51.885 50.085 -46.143 1.00 47.59 195 PHE A C 1
ATOM 1672 O O . PHE A 1 195 ? 51.230 49.222 -46.728 1.00 47.59 195 PHE A O 1
ATOM 1679 N N . GLU A 1 196 ? 53.151 49.878 -45.771 1.00 51.06 196 GLU A N 1
ATOM 1680 C CA . GLU A 1 196 ? 53.910 48.624 -45.956 1.00 51.06 196 GLU A CA 1
ATOM 1681 C C . GLU A 1 196 ? 53.410 47.440 -45.099 1.00 51.06 196 GLU A C 1
ATOM 1683 O O . GLU A 1 196 ? 54.091 46.437 -44.925 1.00 51.06 196 GLU A O 1
ATOM 1688 N N . PHE A 1 197 ? 52.181 47.500 -44.592 1.00 48.34 197 PHE A N 1
ATOM 1689 C CA . PHE A 1 197 ? 51.611 46.471 -43.720 1.00 48.34 197 PHE A CA 1
ATOM 1690 C C . PHE A 1 197 ? 50.860 45.361 -44.475 1.00 48.34 197 PHE A C 1
ATOM 1692 O O . PHE A 1 197 ? 50.439 44.379 -43.868 1.00 48.34 197 PHE A O 1
ATOM 1699 N N . SER A 1 198 ? 50.677 45.483 -45.798 1.00 55.84 198 SER A N 1
ATOM 1700 C CA . SER A 1 198 ? 49.883 44.499 -46.555 1.00 55.84 198 SER A CA 1
ATOM 1701 C C . SER A 1 198 ? 50.658 43.233 -46.935 1.00 55.84 198 SER A C 1
ATOM 1703 O O . SER A 1 198 ? 50.069 42.157 -46.950 1.00 55.84 198 SER A O 1
ATOM 1705 N N . SER A 1 199 ? 51.974 43.312 -47.160 1.00 57.22 199 SER A N 1
ATOM 1706 C CA . SER A 1 199 ? 52.741 42.152 -47.641 1.00 57.22 199 SER A CA 1
ATOM 1707 C C . SER A 1 199 ? 52.870 41.058 -46.573 1.00 57.22 199 SER A C 1
ATOM 1709 O O . SER A 1 199 ? 52.609 39.892 -46.852 1.00 57.22 199 SER A O 1
ATOM 1711 N N . TRP A 1 200 ? 53.147 41.429 -45.317 1.00 56.25 200 TRP A N 1
ATOM 1712 C CA . TRP A 1 200 ? 53.297 40.470 -44.212 1.00 56.25 200 TRP A CA 1
ATOM 1713 C C . TRP A 1 200 ? 51.993 39.783 -43.805 1.00 56.25 200 TRP A C 1
ATOM 1715 O O . TRP A 1 200 ? 51.997 38.601 -43.466 1.00 56.25 200 TRP A O 1
ATOM 1725 N N . ILE A 1 201 ? 50.864 40.493 -43.858 1.00 65.19 201 ILE A N 1
ATOM 1726 C CA . ILE A 1 201 ? 49.560 39.894 -43.557 1.00 65.19 201 ILE A CA 1
ATOM 1727 C C . ILE A 1 201 ? 49.169 38.919 -44.673 1.00 65.19 201 ILE A C 1
ATOM 1729 O O . ILE A 1 201 ? 48.721 37.812 -44.383 1.00 65.19 201 ILE A O 1
ATOM 1733 N N . PHE A 1 202 ? 49.400 39.276 -45.941 1.00 65.19 202 PHE A N 1
ATOM 1734 C CA . PHE A 1 202 ? 49.107 38.377 -47.058 1.00 65.19 202 PHE A CA 1
ATOM 1735 C C . PHE A 1 202 ? 49.994 37.129 -47.064 1.00 65.19 202 PHE A C 1
ATOM 1737 O O . PHE A 1 202 ? 49.471 36.035 -47.265 1.00 65.19 202 PHE A O 1
ATOM 1744 N N . THR A 1 203 ? 51.296 37.246 -46.789 1.00 68.38 203 THR A N 1
ATOM 1745 C CA . THR A 1 203 ? 52.183 36.072 -46.726 1.00 68.38 203 THR A CA 1
ATOM 1746 C C . THR A 1 203 ? 51.870 35.186 -45.524 1.00 68.38 203 THR A C 1
ATOM 1748 O O . THR A 1 203 ? 51.866 33.965 -45.661 1.00 68.38 203 THR A O 1
ATOM 1751 N N . SER A 1 204 ? 51.509 35.775 -44.380 1.00 70.69 204 SER A N 1
ATOM 1752 C CA . SER A 1 204 ? 51.113 35.023 -43.183 1.00 70.69 204 SER A CA 1
ATOM 1753 C C . SER A 1 204 ? 49.784 34.291 -43.380 1.00 70.69 204 SER A C 1
ATOM 1755 O O . SER A 1 204 ? 49.673 33.118 -43.033 1.00 70.69 204 SER A O 1
ATOM 1757 N N . ILE A 1 205 ? 48.784 34.932 -43.995 1.00 74.50 205 ILE A N 1
ATOM 1758 C CA . ILE A 1 205 ? 47.501 34.288 -44.318 1.00 74.50 205 ILE A CA 1
ATOM 1759 C C . ILE A 1 205 ? 47.706 33.184 -45.359 1.00 74.50 205 ILE A C 1
ATOM 1761 O O . ILE A 1 205 ? 47.171 32.091 -45.195 1.00 74.50 205 ILE A O 1
ATOM 1765 N N . PHE A 1 206 ? 48.516 33.425 -46.393 1.00 74.38 206 PHE A N 1
ATOM 1766 C CA . PHE A 1 206 ? 48.806 32.415 -47.411 1.00 74.38 206 PHE A CA 1
ATOM 1767 C C . PHE A 1 206 ? 49.545 31.203 -46.826 1.00 74.38 206 PHE A C 1
ATOM 1769 O O . PHE A 1 206 ? 49.228 30.066 -47.171 1.00 74.38 206 PHE A O 1
ATOM 1776 N N . PHE A 1 207 ? 50.469 31.428 -45.886 1.00 74.75 207 PHE A N 1
ATOM 1777 C CA . PHE A 1 207 ? 51.167 30.362 -45.168 1.00 74.75 207 PHE A CA 1
ATOM 1778 C C . PHE A 1 207 ? 50.231 29.567 -44.243 1.00 74.75 207 PHE A C 1
ATOM 1780 O O . PHE A 1 207 ? 50.281 28.342 -44.209 1.00 74.75 207 PHE A O 1
ATOM 1787 N N . ILE A 1 208 ? 49.319 30.236 -43.532 1.00 76.56 208 ILE A N 1
ATOM 1788 C CA . ILE A 1 208 ? 48.322 29.553 -42.693 1.00 76.56 208 ILE A CA 1
ATOM 1789 C C . ILE A 1 208 ? 47.369 28.720 -43.559 1.00 76.56 208 ILE A C 1
ATOM 1791 O O . ILE A 1 208 ? 47.066 27.579 -43.212 1.00 76.56 208 ILE A O 1
ATOM 1795 N N . ILE A 1 209 ? 46.931 29.250 -44.706 1.00 77.38 209 ILE A N 1
ATOM 1796 C CA . ILE A 1 209 ? 46.069 28.521 -45.644 1.00 77.38 209 ILE A CA 1
ATOM 1797 C C . ILE A 1 209 ? 46.800 27.299 -46.207 1.00 77.38 209 ILE A C 1
ATOM 1799 O O . ILE A 1 209 ? 46.217 26.219 -46.219 1.00 77.38 209 ILE A O 1
ATOM 1803 N N . SER A 1 210 ? 48.069 27.419 -46.611 1.00 75.81 210 SER A N 1
ATOM 1804 C CA . SER A 1 210 ? 48.818 26.289 -47.174 1.00 75.81 210 SER A CA 1
ATOM 1805 C C . SER A 1 210 ? 49.095 25.191 -46.141 1.00 75.81 210 SER A C 1
ATOM 1807 O O . SER A 1 210 ? 48.920 24.009 -46.444 1.00 75.81 210 SER A O 1
ATOM 1809 N N . VAL A 1 211 ? 49.423 25.553 -44.895 1.00 77.38 211 VAL A N 1
ATOM 1810 C CA . VAL A 1 211 ? 49.590 24.591 -43.792 1.00 77.38 211 VAL A CA 1
ATOM 1811 C C . VAL A 1 211 ? 48.267 23.892 -43.466 1.00 77.38 211 VAL A C 1
ATOM 1813 O O . VAL A 1 211 ? 48.238 22.668 -43.316 1.00 77.38 211 VAL A O 1
ATOM 1816 N N . LEU A 1 212 ? 47.155 24.634 -43.421 1.00 76.81 212 LEU A N 1
ATOM 1817 C CA . LEU A 1 212 ? 45.828 24.051 -43.215 1.00 76.81 212 LEU A CA 1
ATOM 1818 C C . LEU A 1 212 ? 45.433 23.120 -44.361 1.00 76.81 212 LEU A C 1
ATOM 1820 O O . LEU A 1 212 ? 44.847 22.076 -44.101 1.00 76.81 212 LEU A O 1
ATOM 1824 N N . GLN A 1 213 ? 45.787 23.449 -45.603 1.00 75.12 213 GLN A N 1
ATOM 1825 C CA . GLN A 1 213 ? 45.479 22.644 -46.784 1.00 75.12 213 GLN A CA 1
ATOM 1826 C C . GLN A 1 213 ? 46.252 21.314 -46.789 1.00 75.12 213 GLN A C 1
ATOM 1828 O O . GLN A 1 213 ? 45.671 20.275 -47.100 1.00 75.12 213 GLN A O 1
ATOM 1833 N N . ILE A 1 214 ? 47.518 21.311 -46.353 1.00 75.06 214 ILE A N 1
ATOM 1834 C CA . ILE A 1 214 ? 48.315 20.084 -46.173 1.00 75.06 214 ILE A CA 1
ATOM 1835 C C . ILE A 1 214 ? 47.717 19.205 -45.067 1.00 75.06 214 ILE A C 1
ATOM 1837 O O . ILE A 1 214 ? 47.528 18.002 -45.269 1.00 75.06 214 ILE A O 1
ATOM 1841 N N . TYR A 1 215 ? 47.360 19.800 -43.924 1.00 73.31 215 TYR A N 1
ATOM 1842 C CA . TYR A 1 215 ? 46.717 19.072 -42.827 1.00 73.31 215 TYR A CA 1
ATOM 1843 C C . TYR A 1 215 ? 45.358 18.502 -43.260 1.00 73.31 215 TYR A C 1
ATOM 1845 O O . TYR A 1 215 ? 45.008 17.374 -42.917 1.00 73.31 215 TYR A O 1
ATOM 1853 N N . PHE A 1 216 ? 44.620 19.247 -44.090 1.00 69.56 216 PHE A N 1
ATOM 1854 C CA . PHE A 1 216 ? 43.351 18.805 -44.654 1.00 69.56 216 PHE A CA 1
ATOM 1855 C C . PHE A 1 216 ? 43.515 17.595 -45.567 1.00 69.56 216 PHE A C 1
ATOM 1857 O O . PHE A 1 216 ? 42.761 16.642 -45.422 1.00 69.56 216 PHE A O 1
ATOM 1864 N N . ILE A 1 217 ? 44.508 17.587 -46.461 1.00 71.75 217 ILE A N 1
ATOM 1865 C CA . ILE A 1 217 ? 44.768 16.448 -47.358 1.00 71.75 217 ILE A CA 1
ATOM 1866 C C . ILE A 1 217 ? 45.123 15.194 -46.547 1.00 71.75 217 ILE A C 1
ATOM 1868 O O . ILE A 1 217 ? 44.598 14.117 -46.825 1.00 71.75 217 ILE A O 1
ATOM 1872 N N . GLN A 1 218 ? 45.937 15.333 -45.497 1.00 62.72 218 GLN A N 1
ATOM 1873 C CA . GLN A 1 218 ? 46.312 14.215 -44.625 1.00 62.72 218 GLN A CA 1
ATOM 1874 C C . GLN A 1 218 ? 45.134 13.665 -43.809 1.00 62.72 218 GLN A C 1
ATOM 1876 O O . GLN A 1 218 ? 45.032 12.455 -43.608 1.00 62.72 218 GLN A O 1
ATOM 1881 N N . VAL A 1 219 ? 44.232 14.531 -43.340 1.00 65.44 219 VAL A N 1
ATOM 1882 C CA . VAL A 1 219 ? 43.013 14.114 -42.630 1.00 65.44 219 VAL A CA 1
ATOM 1883 C C . VAL A 1 219 ? 41.994 13.515 -43.601 1.00 65.44 219 VAL A C 1
ATOM 1885 O O . VAL A 1 219 ? 41.356 12.518 -43.280 1.00 65.44 219 VAL A O 1
ATOM 1888 N N . PHE A 1 220 ? 41.874 14.059 -44.810 1.00 58.94 220 PHE A N 1
ATOM 1889 C CA . PHE A 1 220 ? 40.948 13.573 -45.829 1.00 58.94 220 PHE A CA 1
ATOM 1890 C C . PHE A 1 220 ? 41.353 12.192 -46.363 1.00 58.94 220 PHE A C 1
ATOM 1892 O O . PHE A 1 220 ? 40.490 11.335 -46.514 1.00 58.94 220 PHE A O 1
ATOM 1899 N N . GLN A 1 221 ? 42.657 11.922 -46.512 1.00 56.78 221 GLN A N 1
ATOM 1900 C CA . GLN A 1 221 ? 43.197 10.579 -46.793 1.00 56.78 221 GLN A CA 1
ATOM 1901 C C . GLN A 1 221 ? 42.970 9.558 -45.664 1.00 56.78 221 GLN A C 1
ATOM 1903 O O . GLN A 1 221 ? 43.204 8.372 -45.864 1.00 56.78 221 GLN A O 1
ATOM 1908 N N . ARG A 1 222 ? 42.559 9.998 -44.467 1.00 50.97 222 ARG A N 1
ATOM 1909 C CA . ARG A 1 222 ? 42.151 9.109 -43.365 1.00 50.97 222 ARG A CA 1
ATOM 1910 C C . ARG A 1 222 ? 40.632 8.941 -43.259 1.00 50.97 222 ARG A C 1
ATOM 1912 O O . ARG A 1 222 ? 40.182 8.100 -42.485 1.00 50.97 222 ARG A O 1
ATOM 1919 N N . ILE A 1 223 ? 39.855 9.774 -43.953 1.00 55.81 223 ILE A N 1
ATOM 1920 C CA . ILE A 1 223 ? 38.385 9.771 -43.927 1.00 55.81 223 ILE A CA 1
ATOM 1921 C C . ILE A 1 223 ? 37.815 9.050 -45.161 1.00 55.81 223 ILE A C 1
ATOM 1923 O O . ILE A 1 223 ? 36.800 8.362 -45.027 1.00 55.81 223 ILE A O 1
ATOM 1927 N N . ILE A 1 224 ? 38.460 9.194 -46.325 1.00 46.88 224 ILE A N 1
ATOM 1928 C CA . ILE A 1 224 ? 38.265 8.359 -47.528 1.00 46.88 224 ILE A CA 1
ATOM 1929 C C . ILE A 1 224 ? 39.111 7.095 -47.426 1.00 46.88 224 ILE A C 1
ATOM 1931 O O . ILE A 1 224 ? 38.693 6.090 -48.031 1.00 46.88 224 ILE A O 1
#

Organism: Ichthyophthirius multifiliis (NCBI:txid5932)

InterPro domains:
  IPR013087 Zinc finger C2H2-type [PS00028] (126-149)
  IPR013087 Zinc finger C2H2-type [PS50157] (124-154)

Foldseek 3Di:
DDPVVVVVVVVVVVVVVVVVVVVVVVVVVVVVVVPPDDDPDDPVDPVVVVVVVVVVVVVVVVVVVVVVVVVVVVVVVVVVVVVVVVVVVVVVVVVVVVVVVVVVVVVVPPDDPDDDQVPQDFPDAAPDPVGRDTDRDPVVNQVCCCVPQVQDDPVVLVVVVVVVVVVVVVVVVVVVVVVVVVVVPPPDDDDDDPDVPPPVVVVVVVVVVVVVVVVVVVVVVSND

pLDDT: mean 81.58, std 14.2, range [42.88, 97.5]

Sequence (224 aa):
MDSRINKHFQFLNILKYRKQKQKLLIFLQLYLLNFQVYPKYNQQTNYYQEFWKTYLMNEMMISKINELSTDNQVLDSKLNELEVILKLQYTKFVQHLKKEYQKLICMKNKKKNRRTSNEIEKSQICPYVECSKLYGSEVSLNLHIKLKHNGGNKTERERLAVIFFIYIYAFKYFNNLAFNMHGLRIRKINTILKFEFSSWIFTSIFFIISVLQIYFIQVFQRII